Protein AF-A0A2V7Q3X8-F1 (afdb_monomer_lite)

Sequence (242 aa):
MLASIREGYDSGFTQLIAALPATARDRSSNLWLLWQLGQFRRQAVAWARLDGNRYLSVSQGPMMPAWLVVVPPGSEALSRMRGTLQLDATATILVAQMAPELITPTWAGVFLTHQLSLLASYVQGDTLGDSATARIELQANYIELVAGDFVAQGRLRAAIDTIFARWEPQSPNDAVRRITNADRSLFLTLQATVSRESPRSTAEAELRGGFAVVGMVVRYCERHSLPANQCAALVKQIPSKL

Structure (mmCIF, N/CA/C/O backbone):
data_AF-A0A2V7Q3X8-F1
#
_entry.id   AF-A0A2V7Q3X8-F1
#
loop_
_atom_site.group_PDB
_atom_site.id
_atom_site.type_symbol
_atom_site.label_atom_id
_atom_site.label_alt_id
_atom_site.label_comp_id
_atom_site.label_asym_id
_atom_site.label_entity_id
_atom_site.label_seq_id
_atom_site.pdbx_PDB_ins_code
_atom_site.Cartn_x
_atom_site.Cartn_y
_atom_site.Cartn_z
_atom_site.occupancy
_atom_site.B_iso_or_equiv
_atom_site.auth_seq_id
_atom_site.auth_comp_id
_atom_site.auth_asym_id
_atom_site.auth_atom_id
_atom_site.pdbx_PDB_model_num
ATOM 1 N N . MET A 1 1 ? -22.989 1.832 7.683 1.00 85.25 1 MET A N 1
ATOM 2 C CA . MET A 1 1 ? -21.882 2.341 6.841 1.00 85.25 1 MET A CA 1
ATOM 3 C C . MET A 1 1 ? -20.503 2.006 7.411 1.00 85.25 1 MET A C 1
ATOM 5 O O . MET A 1 1 ? -19.845 1.156 6.838 1.00 85.25 1 MET A O 1
ATOM 9 N N . LEU A 1 2 ? -20.077 2.569 8.555 1.00 91.06 2 LEU A N 1
ATOM 10 C CA . LEU A 1 2 ? -18.713 2.351 9.089 1.00 91.06 2 LEU A CA 1
ATOM 11 C C . LEU A 1 2 ? -18.354 0.882 9.368 1.00 91.06 2 LEU A C 1
ATOM 13 O O . LEU A 1 2 ? -17.197 0.507 9.241 1.00 91.06 2 LEU A O 1
ATOM 17 N N . ALA A 1 3 ? -19.315 0.051 9.786 1.00 91.31 3 ALA A N 1
ATOM 18 C CA . ALA A 1 3 ? -19.094 -1.391 9.957 1.00 91.31 3 ALA A CA 1
ATOM 19 C C . ALA A 1 3 ? -18.800 -2.089 8.617 1.00 91.31 3 ALA A C 1
ATOM 21 O O . ALA A 1 3 ? -17.808 -2.793 8.505 1.00 91.31 3 ALA A O 1
ATOM 22 N N . SER A 1 4 ? -19.581 -1.782 7.579 1.00 92.19 4 SER A N 1
ATOM 23 C CA . SER A 1 4 ? -19.387 -2.327 6.229 1.00 92.19 4 SER A CA 1
ATOM 24 C C . SER A 1 4 ? -18.038 -1.929 5.611 1.00 92.19 4 SER A C 1
ATOM 26 O O . SER A 1 4 ? -17.426 -2.744 4.929 1.00 92.19 4 SER A O 1
ATOM 28 N N . ILE A 1 5 ? -17.531 -0.719 5.881 1.00 93.00 5 ILE A N 1
ATOM 29 C CA . ILE A 1 5 ? -16.181 -0.316 5.442 1.00 93.00 5 ILE A CA 1
ATOM 30 C C . ILE A 1 5 ? -15.117 -1.190 6.119 1.00 93.00 5 ILE A C 1
ATOM 32 O O . ILE A 1 5 ? -14.238 -1.719 5.444 1.00 93.00 5 ILE A O 1
ATOM 36 N N . ARG A 1 6 ? -15.228 -1.396 7.439 1.00 94.25 6 ARG A N 1
ATOM 37 C CA . ARG A 1 6 ? -14.317 -2.270 8.201 1.00 94.25 6 ARG A CA 1
ATOM 38 C C . ARG A 1 6 ? -14.326 -3.700 7.668 1.00 94.25 6 ARG A C 1
ATOM 40 O O . ARG A 1 6 ? -13.268 -4.263 7.410 1.00 94.25 6 ARG A O 1
ATOM 47 N N . GLU A 1 7 ? -15.516 -4.248 7.444 1.00 93.19 7 GLU A N 1
ATOM 48 C CA . GLU A 1 7 ? -15.705 -5.575 6.848 1.00 93.19 7 GLU A CA 1
ATOM 49 C C . GLU A 1 7 ? -15.101 -5.668 5.442 1.00 93.19 7 GLU A C 1
ATOM 51 O O . GLU A 1 7 ? -14.511 -6.690 5.101 1.00 93.19 7 GLU A O 1
ATOM 56 N N . GLY A 1 8 ? -15.194 -4.605 4.635 1.00 93.62 8 GLY A N 1
ATOM 57 C CA . GLY A 1 8 ? -14.582 -4.540 3.307 1.00 93.62 8 GLY A CA 1
ATOM 58 C C . GLY A 1 8 ? -13.058 -4.666 3.348 1.00 93.62 8 GLY A C 1
ATOM 59 O O . GLY A 1 8 ? -12.496 -5.496 2.633 1.00 93.62 8 GLY A O 1
ATOM 60 N N . TYR A 1 9 ? -12.400 -3.898 4.223 1.00 94.44 9 TYR A N 1
ATOM 61 C CA . TYR A 1 9 ? -10.951 -3.986 4.437 1.00 94.44 9 TYR A CA 1
ATOM 62 C C . TYR A 1 9 ? -10.523 -5.355 4.973 1.00 94.44 9 TYR A C 1
ATOM 64 O O . TYR A 1 9 ? -9.592 -5.959 4.438 1.00 94.44 9 TYR A O 1
ATOM 72 N N . ASP A 1 10 ? -11.223 -5.878 5.983 1.00 94.44 10 ASP A N 1
ATOM 73 C CA . ASP A 1 10 ? -10.906 -7.190 6.550 1.00 94.44 10 ASP A CA 1
ATOM 74 C C . ASP A 1 10 ? -11.100 -8.317 5.539 1.00 94.44 10 ASP A C 1
ATOM 76 O O . ASP A 1 10 ? -10.241 -9.193 5.432 1.00 94.44 10 ASP A O 1
ATOM 80 N N . SER A 1 11 ? -12.197 -8.301 4.781 1.00 95.44 11 SER A N 1
ATOM 81 C CA . SER A 1 11 ? -12.476 -9.310 3.759 1.00 95.44 11 SER A CA 1
ATOM 82 C C . SER A 1 11 ? -11.429 -9.269 2.647 1.00 95.44 11 SER A C 1
ATOM 84 O O . SER A 1 11 ? -10.848 -10.305 2.324 1.00 95.44 11 SER A O 1
ATOM 86 N N . GLY A 1 12 ? -11.113 -8.078 2.125 1.00 96.50 12 GLY A N 1
ATOM 87 C CA . GLY A 1 12 ? -10.086 -7.901 1.098 1.00 96.50 12 GLY A CA 1
ATOM 88 C C . GLY A 1 12 ? -8.713 -8.402 1.545 1.00 96.50 12 GLY A C 1
ATOM 89 O O . GLY A 1 12 ? -8.070 -9.190 0.849 1.00 96.50 12 GLY A O 1
ATOM 90 N N . PHE A 1 13 ? -8.277 -8.009 2.744 1.00 97.56 13 PHE A N 1
ATOM 91 C CA . PHE A 1 13 ? -6.994 -8.452 3.290 1.00 97.56 13 PHE A CA 1
ATOM 92 C C . PHE A 1 13 ? -6.986 -9.954 3.606 1.00 97.56 13 PHE A C 1
ATOM 94 O O . PHE A 1 13 ? -6.015 -10.644 3.306 1.00 97.56 13 PHE A O 1
ATOM 101 N N . THR A 1 14 ? -8.076 -10.494 4.156 1.00 97.06 14 THR A N 1
ATOM 102 C CA . THR A 1 14 ? -8.197 -11.930 4.456 1.00 97.06 14 THR A CA 1
ATOM 103 C C . THR A 1 14 ? -8.097 -12.770 3.190 1.00 97.06 14 THR A C 1
ATOM 105 O O . THR A 1 14 ? -7.387 -13.773 3.193 1.00 97.06 14 THR A O 1
ATOM 108 N N . GLN A 1 15 ? -8.750 -12.352 2.103 1.00 97.12 15 GLN A N 1
ATOM 109 C CA . GLN A 1 15 ? -8.652 -13.025 0.806 1.00 97.12 15 GLN A CA 1
ATOM 110 C C . GLN A 1 15 ? -7.216 -13.012 0.273 1.00 97.12 15 GLN A C 1
ATOM 112 O O . GLN A 1 15 ? -6.711 -14.057 -0.136 1.00 97.12 15 GLN A O 1
ATOM 117 N N . LEU A 1 16 ? -6.534 -11.862 0.346 1.00 97.44 16 LEU A N 1
ATOM 118 C CA . LEU A 1 16 ? -5.136 -11.731 -0.068 1.00 97.44 16 LEU A CA 1
ATOM 119 C C . LEU A 1 16 ? -4.223 -12.682 0.718 1.00 97.44 16 LEU A C 1
ATOM 121 O O . LEU A 1 16 ? -3.445 -13.421 0.119 1.00 97.44 16 LEU A O 1
ATOM 125 N N . ILE A 1 17 ? -4.344 -12.710 2.048 1.00 97.94 17 ILE A N 1
ATOM 126 C CA . ILE A 1 17 ? -3.526 -13.575 2.910 1.00 97.94 17 ILE A CA 1
ATOM 127 C C . ILE A 1 17 ? -3.859 -15.058 2.715 1.00 97.94 17 ILE A C 1
ATOM 129 O O . ILE A 1 17 ? -2.954 -15.891 2.735 1.00 97.94 17 ILE A O 1
ATOM 133 N N . ALA A 1 18 ? -5.134 -15.405 2.526 1.00 96.88 18 ALA A N 1
ATOM 134 C CA . ALA A 1 18 ? -5.564 -16.785 2.309 1.00 96.88 18 ALA A CA 1
ATOM 135 C C . ALA A 1 18 ? -5.076 -17.355 0.968 1.00 96.88 18 ALA A C 1
ATOM 137 O O . ALA A 1 18 ? -4.858 -18.559 0.867 1.00 96.88 18 ALA A O 1
ATOM 138 N N . ALA A 1 19 ? -4.875 -16.501 -0.039 1.00 97.50 19 ALA A N 1
ATOM 139 C CA . ALA A 1 19 ? -4.362 -16.896 -1.348 1.00 97.50 19 ALA A CA 1
ATOM 140 C C . ALA A 1 19 ? -2.844 -17.156 -1.367 1.00 97.50 19 ALA A C 1
ATOM 142 O O . ALA A 1 19 ? -2.334 -17.690 -2.354 1.00 97.50 19 ALA A O 1
ATOM 143 N N . LEU A 1 20 ? -2.104 -16.780 -0.315 1.00 97.69 20 LEU A N 1
ATOM 144 C CA . LEU A 1 20 ? -0.652 -16.958 -0.276 1.00 97.69 20 LEU A CA 1
ATOM 145 C C . LEU A 1 20 ? -0.268 -18.448 -0.362 1.00 97.69 20 LEU A C 1
ATOM 147 O O . LEU A 1 20 ? -0.808 -19.272 0.383 1.00 97.69 20 LEU A O 1
ATOM 151 N N . PRO A 1 21 ? 0.711 -18.815 -1.210 1.00 96.56 21 PRO A N 1
ATOM 152 C CA . PRO A 1 21 ? 1.203 -20.185 -1.274 1.00 96.56 21 PRO A CA 1
ATOM 153 C C . PRO A 1 21 ? 1.925 -20.571 0.024 1.00 96.56 21 PRO A C 1
ATOM 155 O O . PRO A 1 21 ? 2.421 -19.719 0.761 1.00 96.56 21 PRO A O 1
ATOM 158 N N . ALA A 1 22 ? 2.070 -21.873 0.287 1.00 94.56 22 ALA A N 1
ATOM 159 C CA . ALA A 1 22 ? 2.784 -22.361 1.474 1.00 94.56 22 ALA A CA 1
ATOM 160 C C . ALA A 1 22 ? 4.239 -21.852 1.557 1.00 94.56 22 ALA A C 1
ATOM 162 O O . ALA A 1 22 ? 4.750 -21.619 2.653 1.00 94.56 22 ALA A O 1
ATOM 163 N N . THR A 1 23 ? 4.874 -21.614 0.404 1.00 94.25 23 THR A N 1
ATOM 164 C CA . THR A 1 23 ? 6.222 -21.037 0.284 1.00 94.25 23 THR A CA 1
ATOM 165 C C . THR A 1 23 ? 6.321 -19.610 0.819 1.00 94.25 23 THR A C 1
ATOM 167 O O . THR A 1 23 ? 7.410 -19.187 1.188 1.00 94.25 23 THR A O 1
ATOM 170 N N . ALA A 1 24 ? 5.207 -18.883 0.967 1.00 95.44 24 ALA A N 1
ATOM 171 C CA . ALA A 1 24 ? 5.198 -17.569 1.607 1.00 95.44 24 ALA A CA 1
ATOM 172 C C . ALA A 1 24 ? 5.588 -17.622 3.095 1.00 95.44 24 ALA A C 1
ATOM 174 O O . ALA A 1 24 ? 5.796 -16.586 3.705 1.00 95.44 24 ALA A O 1
ATOM 175 N N . ARG A 1 25 ? 5.688 -18.803 3.719 1.00 94.69 25 ARG A N 1
ATOM 176 C CA . ARG A 1 25 ? 6.191 -18.939 5.099 1.00 94.69 25 ARG A CA 1
ATOM 177 C C . ARG A 1 25 ? 7.717 -18.902 5.187 1.00 94.69 25 ARG A C 1
ATOM 179 O O . ARG A 1 25 ? 8.248 -18.721 6.280 1.00 94.69 25 ARG A O 1
ATOM 186 N N . ASP A 1 26 ? 8.408 -19.087 4.066 1.00 94.50 26 ASP A N 1
ATOM 187 C CA . ASP A 1 26 ? 9.864 -19.047 4.005 1.00 94.50 26 ASP A CA 1
ATOM 188 C C . ASP A 1 26 ? 10.359 -17.598 3.950 1.00 94.50 26 ASP A C 1
ATOM 190 O O . ASP A 1 26 ? 10.003 -16.858 3.036 1.00 94.50 26 ASP A O 1
ATOM 194 N N . ARG A 1 27 ? 11.234 -17.223 4.894 1.00 91.06 27 ARG A N 1
ATOM 195 C CA . ARG A 1 27 ? 11.871 -15.898 4.981 1.00 91.06 27 ARG A CA 1
ATOM 196 C C . ARG A 1 27 ? 12.658 -15.511 3.728 1.00 91.06 27 ARG A C 1
ATOM 198 O O . ARG A 1 27 ? 12.914 -14.328 3.537 1.00 91.06 27 ARG A O 1
ATOM 205 N N . SER A 1 28 ? 13.057 -16.479 2.903 1.00 88.25 28 SER A N 1
ATOM 206 C CA . SER A 1 28 ? 13.730 -16.223 1.626 1.00 88.25 28 SER A CA 1
ATOM 207 C C . SER A 1 28 ? 12.788 -15.670 0.543 1.00 88.25 28 SER A C 1
ATOM 209 O O . SER A 1 28 ? 13.244 -15.057 -0.421 1.00 88.25 28 SER A O 1
ATOM 211 N N . SER A 1 29 ? 11.472 -15.857 0.694 1.00 90.56 29 SER A N 1
ATOM 212 C CA . SER A 1 29 ? 10.462 -15.354 -0.233 1.00 90.56 29 SER A CA 1
ATOM 213 C C . SER A 1 29 ? 10.061 -13.921 0.109 1.00 90.56 29 SER A C 1
ATOM 215 O O . SER A 1 29 ? 9.726 -13.622 1.252 1.00 90.56 29 SER A O 1
ATOM 217 N N . ASN A 1 30 ? 9.932 -13.050 -0.897 1.00 89.19 30 ASN A N 1
ATOM 218 C CA . ASN A 1 30 ? 9.359 -11.710 -0.698 1.00 89.19 30 ASN A CA 1
ATOM 219 C C . ASN A 1 30 ? 7.910 -11.758 -0.163 1.00 89.19 30 ASN A C 1
ATOM 221 O O . ASN A 1 30 ? 7.453 -10.809 0.473 1.00 89.19 30 ASN A O 1
ATOM 225 N N . LEU A 1 31 ? 7.192 -12.872 -0.366 1.00 95.75 31 LEU A N 1
ATOM 226 C CA . LEU A 1 31 ? 5.836 -13.077 0.159 1.00 95.75 31 LEU A CA 1
ATOM 227 C C . LEU A 1 31 ? 5.807 -13.332 1.676 1.00 95.75 31 LEU A C 1
ATOM 229 O O . LEU A 1 31 ? 4.736 -13.246 2.282 1.00 95.75 31 LEU A O 1
ATOM 233 N N . TRP A 1 32 ? 6.962 -13.587 2.301 1.00 96.44 32 TRP A N 1
ATOM 234 C CA . TRP A 1 32 ? 7.084 -13.710 3.753 1.00 96.44 32 TRP A CA 1
ATOM 235 C C . TRP A 1 32 ? 6.582 -12.487 4.501 1.00 96.44 32 TRP A C 1
ATOM 237 O O . TRP A 1 32 ? 5.916 -12.630 5.526 1.00 96.44 32 TRP A O 1
ATOM 247 N N . LEU A 1 33 ? 6.815 -11.297 3.952 1.00 95.19 33 LEU A N 1
ATOM 248 C CA . LEU A 1 33 ? 6.347 -10.046 4.542 1.00 95.19 33 LEU A CA 1
ATOM 249 C C . LEU A 1 33 ? 4.815 -10.002 4.614 1.00 95.19 33 LEU A C 1
ATOM 251 O O . LEU A 1 33 ? 4.253 -9.652 5.649 1.00 95.19 33 LEU A O 1
ATOM 255 N N . LEU A 1 34 ? 4.127 -10.438 3.553 1.00 97.50 34 LEU A N 1
ATOM 256 C CA . LEU A 1 34 ? 2.664 -10.515 3.540 1.00 97.50 34 LEU A CA 1
ATOM 257 C C . LEU A 1 34 ? 2.162 -11.559 4.539 1.00 97.50 34 LEU A C 1
ATOM 259 O O . LEU A 1 34 ? 1.248 -11.283 5.317 1.00 97.50 34 LEU A O 1
ATOM 263 N N . TRP A 1 35 ? 2.789 -12.738 4.580 1.00 97.69 35 TRP A N 1
ATOM 264 C CA . TRP A 1 35 ? 2.431 -13.771 5.551 1.00 97.69 35 TRP A CA 1
ATOM 265 C C . TRP A 1 35 ? 2.607 -13.286 7.000 1.00 97.69 35 TRP A C 1
ATOM 267 O O . TRP A 1 35 ? 1.716 -13.495 7.830 1.00 97.69 35 TRP A O 1
ATOM 277 N N . GLN A 1 36 ? 3.717 -12.603 7.300 1.00 96.44 36 GLN A N 1
ATOM 278 C CA . GLN A 1 36 ? 4.004 -12.036 8.617 1.00 96.44 36 GLN A CA 1
ATOM 279 C C . GLN A 1 36 ? 2.978 -10.962 8.998 1.00 96.44 36 GLN A C 1
ATOM 281 O O . GLN A 1 36 ? 2.466 -10.990 10.119 1.00 96.44 36 GLN A O 1
ATOM 286 N N . LEU A 1 37 ? 2.609 -10.071 8.071 1.00 96.62 37 LEU A N 1
ATOM 287 C CA . LEU A 1 37 ? 1.537 -9.098 8.299 1.00 96.62 37 LEU A CA 1
ATOM 288 C C . LEU A 1 37 ? 0.195 -9.776 8.581 1.00 96.62 37 LEU A C 1
ATOM 290 O O . LEU A 1 37 ? -0.555 -9.317 9.440 1.00 96.62 37 LEU A O 1
ATOM 294 N N . GLY A 1 38 ? -0.091 -10.905 7.928 1.00 97.19 38 GLY A N 1
ATOM 295 C CA . GLY A 1 38 ? -1.258 -11.730 8.234 1.00 97.19 38 GLY A CA 1
ATOM 296 C C . GLY A 1 38 ? -1.268 -12.253 9.677 1.00 97.19 38 GLY A C 1
ATOM 297 O O . GLY A 1 38 ? -2.325 -12.284 10.308 1.00 97.19 38 GLY A O 1
ATOM 298 N N . GLN A 1 39 ? -0.108 -12.639 10.225 1.00 96.44 39 GLN A N 1
ATOM 299 C CA . GLN A 1 39 ? 0.011 -13.015 11.643 1.00 96.44 39 GLN A CA 1
ATOM 300 C C . GLN A 1 39 ? -0.179 -11.800 12.555 1.00 96.44 39 GLN A C 1
ATOM 302 O O . GLN A 1 39 ? -0.997 -11.850 13.473 1.00 96.44 39 GLN A O 1
ATOM 307 N N . PHE A 1 40 ? 0.516 -10.698 12.260 1.00 95.94 40 PHE A N 1
ATOM 308 C CA . PHE A 1 40 ? 0.434 -9.454 13.024 1.00 95.94 40 PHE A CA 1
ATOM 309 C C . PHE A 1 40 ? -1.006 -8.935 13.113 1.00 95.94 40 PHE A C 1
ATOM 311 O O . PHE A 1 40 ? -1.504 -8.689 14.212 1.00 95.94 40 PHE A O 1
ATOM 318 N N . ARG A 1 41 ? -1.727 -8.877 11.982 1.00 95.75 41 ARG A N 1
ATOM 319 C CA . ARG A 1 41 ? -3.138 -8.466 11.932 1.00 95.75 41 ARG A CA 1
ATOM 320 C C . ARG A 1 41 ? -4.018 -9.289 12.870 1.00 95.75 41 ARG A C 1
ATOM 322 O O . ARG A 1 41 ? -4.924 -8.724 13.472 1.00 95.75 41 ARG A O 1
ATOM 329 N N . ARG A 1 42 ? -3.788 -10.601 12.982 1.00 93.94 42 ARG A N 1
ATOM 330 C CA . ARG A 1 42 ? -4.587 -11.489 13.846 1.00 93.94 42 ARG A CA 1
ATOM 331 C C . ARG A 1 42 ? -4.216 -11.395 15.322 1.00 93.94 42 ARG A C 1
ATOM 333 O O . ARG A 1 42 ? -5.082 -11.591 16.165 1.00 93.94 42 ARG A O 1
ATOM 340 N N . GLN A 1 43 ? -2.944 -11.157 15.627 1.00 93.12 43 GLN A N 1
ATOM 341 C CA . GLN A 1 43 ? -2.404 -11.300 16.982 1.00 93.12 43 GLN A CA 1
ATOM 342 C C . GLN A 1 43 ? -2.266 -9.978 17.737 1.00 93.12 43 GLN A C 1
ATOM 344 O O . GLN A 1 43 ? -2.240 -9.992 18.962 1.00 93.12 43 GLN A O 1
ATOM 349 N N . ALA A 1 44 ? -2.144 -8.857 17.026 1.00 92.31 44 ALA A N 1
ATOM 350 C CA . ALA A 1 44 ? -1.737 -7.585 17.619 1.00 92.31 44 ALA A CA 1
ATOM 351 C C . ALA A 1 44 ? -2.554 -6.378 17.136 1.00 92.31 44 ALA A C 1
ATOM 353 O O . ALA A 1 44 ? -2.285 -5.256 17.567 1.00 92.31 44 ALA A O 1
ATOM 354 N N . VAL A 1 45 ? -3.545 -6.588 16.259 1.00 94.19 45 VAL A N 1
ATOM 355 C CA . VAL A 1 45 ? -4.349 -5.500 15.693 1.00 94.19 45 VAL A CA 1
ATOM 356 C C . VAL A 1 45 ? -5.839 -5.730 15.911 1.00 94.19 45 VAL A C 1
ATOM 358 O O . VAL A 1 45 ? -6.375 -6.779 15.553 1.00 94.19 45 VAL A O 1
ATOM 361 N N . ALA A 1 46 ? -6.523 -4.722 16.452 1.00 93.31 46 ALA A N 1
ATOM 362 C CA . ALA A 1 46 ? -7.976 -4.714 16.612 1.00 93.31 46 ALA A CA 1
ATOM 363 C C . ALA A 1 46 ? -8.620 -3.545 15.864 1.00 93.31 46 ALA A C 1
ATOM 365 O O . ALA A 1 46 ? -7.987 -2.531 15.579 1.00 93.31 46 ALA A O 1
ATOM 366 N N . TRP A 1 47 ? -9.913 -3.668 15.586 1.00 94.62 47 TRP A N 1
ATOM 367 C CA . TRP A 1 47 ? -10.715 -2.515 15.203 1.00 94.62 47 TRP A CA 1
ATOM 368 C C . TRP A 1 47 ? -11.093 -1.699 16.441 1.00 94.62 47 TRP A C 1
ATOM 370 O O . TRP A 1 47 ? -11.392 -2.245 17.506 1.00 94.62 47 TRP A O 1
ATOM 380 N N . ALA A 1 48 ? -11.179 -0.388 16.264 1.00 93.75 48 ALA A N 1
ATOM 381 C CA . ALA A 1 48 ? -11.754 0.528 17.231 1.00 93.75 48 ALA A CA 1
ATOM 382 C C . ALA A 1 48 ? -12.743 1.487 16.550 1.00 93.75 48 ALA A C 1
ATO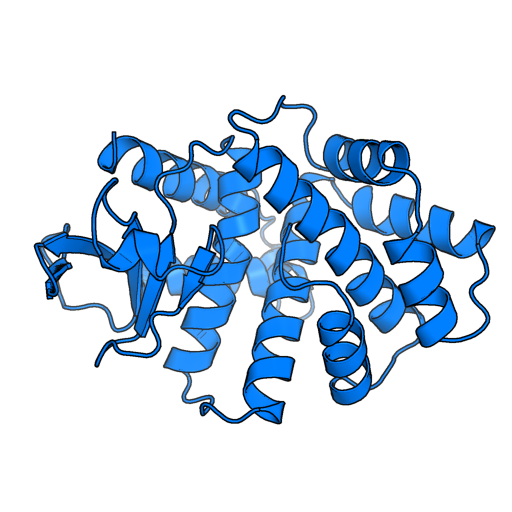M 384 O O . ALA A 1 48 ? -12.738 1.683 15.331 1.00 93.75 48 ALA A O 1
ATOM 385 N N . ARG A 1 49 ? -13.634 2.066 17.353 1.00 93.06 49 ARG A N 1
ATOM 386 C CA . ARG A 1 49 ? -14.510 3.176 16.975 1.00 93.06 49 ARG A CA 1
ATOM 387 C C . ARG A 1 49 ? -14.005 4.454 17.631 1.00 93.06 49 ARG A C 1
ATOM 389 O O . ARG A 1 49 ? -13.502 4.410 18.752 1.00 93.06 49 ARG A O 1
ATOM 396 N N . LEU A 1 50 ? -14.183 5.575 16.945 1.00 90.94 50 LEU A N 1
ATOM 397 C CA . LEU A 1 50 ? -13.971 6.903 17.509 1.00 90.94 50 LEU A CA 1
ATOM 398 C C . LEU A 1 50 ? -15.299 7.421 18.081 1.00 90.94 50 LEU A C 1
ATOM 400 O O . LEU A 1 50 ? -16.310 7.421 17.379 1.00 90.94 50 LEU A O 1
ATOM 404 N N . ASP A 1 51 ? -15.292 7.825 19.348 1.00 87.38 51 ASP A N 1
ATOM 405 C CA . ASP A 1 51 ? -16.424 8.410 20.070 1.00 87.38 51 ASP A CA 1
ATOM 406 C C . ASP A 1 51 ? -15.992 9.747 20.684 1.00 87.38 51 ASP A C 1
ATOM 408 O O . ASP A 1 51 ? -15.198 9.791 21.631 1.00 87.38 51 ASP A O 1
ATOM 412 N N . GLY A 1 52 ? -16.417 10.850 20.066 1.00 85.31 52 GLY A N 1
ATOM 413 C CA . GLY A 1 52 ? -15.794 12.156 20.283 1.00 85.31 52 GLY A CA 1
ATOM 414 C C . GLY A 1 52 ? -14.299 12.099 19.954 1.00 85.31 52 GLY A C 1
ATOM 415 O O . GLY A 1 52 ? -13.928 11.853 18.811 1.00 85.31 52 GLY A O 1
ATOM 416 N N . ASN A 1 53 ? -13.454 12.269 20.975 1.00 82.75 53 ASN A N 1
ATOM 417 C CA . ASN A 1 53 ? -11.988 12.207 20.873 1.00 82.75 53 ASN A CA 1
ATOM 418 C C . ASN A 1 53 ? -11.390 10.934 21.498 1.00 82.75 53 ASN A C 1
ATOM 420 O O . ASN A 1 53 ? -10.195 10.883 21.779 1.00 82.75 53 ASN A O 1
ATOM 424 N N . ARG A 1 54 ? -12.215 9.921 21.789 1.00 87.00 54 ARG A N 1
ATOM 425 C CA . ARG A 1 54 ? -11.777 8.684 22.446 1.00 87.00 54 ARG A CA 1
ATOM 426 C C . ARG A 1 54 ? -11.896 7.498 21.508 1.00 87.00 54 ARG A C 1
ATOM 428 O O . ARG A 1 54 ? -12.923 7.304 20.862 1.00 87.00 54 ARG A O 1
ATOM 435 N N . TYR A 1 55 ? -10.864 6.667 21.499 1.00 89.75 55 TYR A N 1
ATOM 436 C CA . TYR A 1 55 ? -10.891 5.388 20.809 1.00 89.75 55 TYR A CA 1
ATOM 437 C C . TYR A 1 55 ? -11.427 4.299 21.731 1.00 89.75 55 TYR A C 1
ATOM 439 O O . TYR A 1 55 ? -11.003 4.181 22.880 1.00 89.75 55 TYR A O 1
ATOM 447 N N . LEU A 1 56 ? -12.352 3.491 21.222 1.00 89.56 56 LEU A N 1
ATOM 448 C CA . LEU A 1 56 ? -12.983 2.402 21.960 1.00 89.56 56 LEU A CA 1
ATOM 449 C C . LEU A 1 56 ? -12.933 1.125 21.123 1.00 89.56 56 LEU A C 1
ATOM 451 O O . LEU A 1 56 ? -13.329 1.142 19.958 1.00 89.56 56 LEU A O 1
ATOM 455 N N . SER A 1 57 ? -12.483 0.015 21.712 1.00 89.75 57 SER A N 1
ATOM 456 C CA . SER A 1 57 ? -12.491 -1.291 21.039 1.00 89.75 57 SER A CA 1
ATOM 457 C C . SER A 1 57 ? -13.901 -1.649 20.564 1.00 89.75 57 SER A C 1
ATOM 459 O O . SER A 1 57 ? -14.882 -1.417 21.274 1.00 89.75 57 SER A O 1
ATOM 461 N N . VAL A 1 58 ? -14.010 -2.229 19.366 1.00 89.19 58 VAL A N 1
ATOM 462 C CA . VAL A 1 58 ? -15.296 -2.748 18.858 1.00 89.19 58 VAL A CA 1
ATOM 463 C C . VAL A 1 58 ? -15.480 -4.234 19.147 1.00 89.19 58 VAL A C 1
ATOM 465 O O . VAL A 1 58 ? -16.594 -4.737 19.047 1.00 89.19 58 VAL A O 1
ATOM 468 N N . SER A 1 59 ? -14.404 -4.935 19.506 1.00 82.31 59 SER A N 1
ATOM 469 C CA . SER A 1 59 ? -14.424 -6.340 19.906 1.00 82.31 59 SER A CA 1
ATOM 470 C C . SER A 1 59 ? -14.301 -6.475 21.420 1.00 82.31 59 SER A C 1
ATOM 472 O O . SER A 1 59 ? -13.554 -5.732 22.063 1.00 82.31 59 SER A O 1
ATOM 474 N N . GLN A 1 60 ? -14.989 -7.469 21.980 1.00 73.69 60 GLN A N 1
ATOM 475 C CA . GLN A 1 60 ? -14.704 -7.938 23.333 1.00 73.69 60 GLN A CA 1
ATOM 476 C C . GLN A 1 60 ? -13.414 -8.766 23.314 1.00 73.69 60 GLN A C 1
ATOM 478 O O . GLN A 1 60 ? -13.233 -9.600 22.428 1.00 73.69 60 GLN A O 1
ATOM 483 N N . GLY A 1 61 ? -12.508 -8.522 24.260 1.00 73.88 61 GLY A N 1
ATOM 484 C CA . GLY A 1 61 ? -11.227 -9.222 24.333 1.00 73.88 61 GLY A CA 1
ATOM 485 C C . GLY A 1 61 ? -10.112 -8.381 24.954 1.00 73.88 61 GLY A C 1
ATOM 486 O O . GLY A 1 61 ? -10.362 -7.250 25.384 1.00 73.88 61 GLY A O 1
ATOM 487 N N . PRO A 1 62 ? -8.885 -8.929 25.017 1.00 73.94 62 PRO A N 1
ATOM 488 C CA . PRO A 1 62 ? -7.727 -8.191 25.497 1.00 73.94 62 PRO A CA 1
ATOM 489 C C . PRO A 1 62 ? -7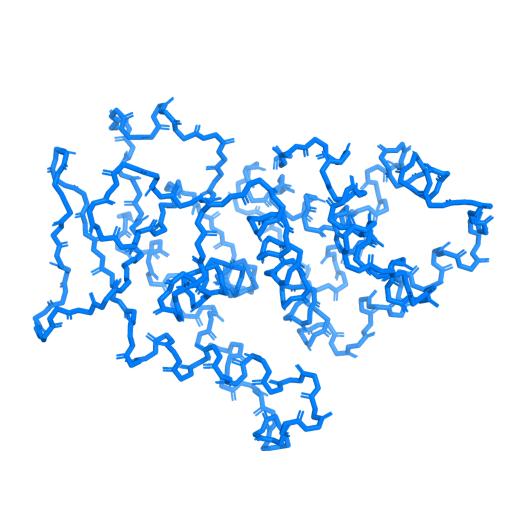.450 -6.975 24.610 1.00 73.94 62 PRO A C 1
ATOM 491 O O . PRO A 1 62 ? -7.672 -6.994 23.397 1.00 73.94 62 PRO A O 1
ATOM 494 N N . MET A 1 63 ? -6.945 -5.911 25.233 1.00 81.12 63 MET A N 1
ATOM 495 C CA . MET A 1 63 ? -6.535 -4.707 24.525 1.00 81.12 63 MET A CA 1
ATOM 496 C C . MET A 1 63 ? -5.344 -5.021 23.617 1.00 81.12 63 MET A C 1
ATOM 498 O O . MET A 1 63 ? -4.268 -5.375 24.093 1.00 81.12 63 MET A O 1
ATOM 502 N N . MET A 1 64 ? -5.550 -4.886 22.307 1.00 87.44 64 MET A N 1
ATOM 503 C CA . MET A 1 64 ? -4.479 -5.028 21.322 1.00 87.44 64 MET A CA 1
ATOM 504 C C . MET A 1 64 ? -3.589 -3.776 21.304 1.00 87.44 64 MET A C 1
ATOM 506 O O . MET A 1 64 ? -4.113 -2.678 21.510 1.00 87.44 64 MET A O 1
ATOM 510 N N . PRO A 1 65 ? -2.278 -3.912 21.031 1.00 88.00 65 PRO A N 1
ATOM 511 C CA . PRO A 1 65 ? -1.335 -2.791 21.048 1.00 88.00 65 PRO A CA 1
ATOM 512 C C . PRO A 1 65 ? -1.512 -1.795 19.889 1.00 88.00 65 PRO A C 1
ATOM 514 O O . PRO A 1 65 ? -1.063 -0.657 20.005 1.00 88.00 65 PRO A O 1
ATOM 517 N N . ALA A 1 66 ? -2.153 -2.197 18.786 1.00 92.19 66 ALA A N 1
ATOM 518 C CA . ALA A 1 66 ? -2.361 -1.352 17.611 1.00 92.19 66 ALA A CA 1
ATOM 519 C C . ALA A 1 66 ? -3.803 -1.432 17.099 1.00 92.19 66 ALA A C 1
ATOM 521 O O . ALA A 1 66 ? -4.367 -2.523 16.997 1.00 92.19 66 ALA A O 1
ATOM 522 N N . TRP A 1 67 ? -4.412 -0.295 16.761 1.00 94.06 67 TRP A N 1
ATOM 523 C CA . TRP A 1 67 ? -5.817 -0.222 16.359 1.00 94.06 67 TRP A CA 1
ATOM 524 C C . TRP A 1 67 ? -6.013 0.355 14.957 1.00 94.06 67 TRP A C 1
ATOM 526 O O . TRP A 1 67 ? -5.309 1.259 14.515 1.00 94.06 67 TRP A O 1
ATOM 536 N N . LEU A 1 68 ? -7.033 -0.156 14.278 1.00 94.62 68 LEU A N 1
ATOM 537 C CA . LEU A 1 68 ? -7.564 0.367 13.026 1.00 94.62 68 LEU A CA 1
ATOM 538 C C . LEU A 1 68 ? -8.870 1.113 13.304 1.00 94.62 68 LEU A C 1
ATOM 540 O O . LEU A 1 68 ? -9.738 0.597 14.014 1.00 94.62 68 LEU A O 1
ATOM 544 N N . VAL A 1 69 ? -9.044 2.302 12.730 1.00 94.44 69 VAL A N 1
ATOM 545 C CA . VAL A 1 69 ? -10.239 3.129 12.945 1.00 94.44 69 VAL A CA 1
ATOM 546 C C . VAL A 1 69 ? -10.726 3.705 11.626 1.00 94.44 69 VAL A C 1
ATOM 548 O O . VAL A 1 69 ? -10.000 4.432 10.958 1.00 94.44 69 VAL A O 1
ATOM 551 N N . VAL A 1 70 ? -11.989 3.443 11.284 1.00 93.94 70 VAL A N 1
ATOM 552 C CA . VAL A 1 70 ? -12.684 4.223 10.249 1.00 93.94 70 VAL A CA 1
ATOM 553 C C . VAL A 1 70 ? -13.259 5.465 10.916 1.00 93.94 70 VAL A C 1
ATOM 555 O O . VAL A 1 70 ? -14.123 5.362 11.793 1.00 93.94 70 VAL A O 1
ATOM 558 N N . VAL A 1 71 ? -12.755 6.628 10.523 1.00 91.88 71 VAL A N 1
ATOM 559 C CA . VAL A 1 71 ? -13.099 7.914 11.117 1.00 91.88 71 VAL A CA 1
ATOM 560 C C . VAL A 1 71 ? -14.520 8.311 10.689 1.00 91.88 71 VAL A C 1
ATOM 562 O O . VAL A 1 71 ? -14.824 8.300 9.494 1.00 91.88 71 VAL A O 1
ATOM 565 N N . PRO A 1 72 ? -15.428 8.639 11.627 1.00 92.31 72 PRO A N 1
ATOM 566 C CA . PRO A 1 72 ? -16.796 9.006 11.286 1.00 92.31 72 PRO A CA 1
ATOM 567 C C . PRO A 1 72 ? -16.868 10.270 10.406 1.00 92.31 72 PRO A C 1
ATOM 569 O O . PRO A 1 72 ? -16.152 11.241 10.690 1.00 92.31 72 PRO A O 1
ATOM 572 N N . PRO A 1 73 ? -17.759 10.303 9.393 1.00 90.00 73 PRO A N 1
ATOM 573 C CA . PRO A 1 73 ? -18.064 11.518 8.644 1.00 90.00 73 PRO A CA 1
ATOM 574 C C . PRO A 1 73 ? -18.428 12.675 9.576 1.00 90.00 73 PRO A C 1
ATOM 576 O O . PRO A 1 73 ? -19.142 12.479 10.559 1.00 90.00 73 PRO A O 1
ATOM 579 N N . GLY A 1 74 ? -17.943 13.877 9.263 1.00 87.62 74 GLY A N 1
ATOM 580 C CA . GLY A 1 74 ? -18.239 15.093 10.029 1.00 87.62 74 GLY A CA 1
ATOM 581 C C . GLY A 1 74 ? -17.520 15.220 11.378 1.00 87.62 74 GLY A C 1
ATOM 582 O O . GLY A 1 74 ? -17.734 16.208 12.073 1.00 87.62 74 GLY A O 1
ATOM 583 N N . SER A 1 75 ? -16.668 14.264 11.764 1.00 89.75 75 SER A N 1
ATOM 584 C CA . SER A 1 75 ? -15.845 14.395 12.974 1.00 89.75 75 SER A CA 1
ATOM 585 C C . SER A 1 75 ? -14.686 15.382 12.776 1.00 89.75 75 SER A C 1
ATOM 587 O O . SER A 1 75 ? -14.141 15.507 11.680 1.00 89.75 75 SER A O 1
ATOM 589 N N . GLU A 1 76 ? -14.250 16.040 13.855 1.00 88.75 76 GLU A N 1
ATOM 590 C CA . GLU A 1 76 ? -13.059 16.911 13.839 1.00 88.75 76 GLU A CA 1
ATOM 591 C C . GLU A 1 76 ? -11.778 16.131 13.491 1.00 88.75 76 GLU A C 1
ATOM 593 O O . GLU A 1 76 ? -10.835 16.661 12.909 1.00 88.75 76 GLU A O 1
ATOM 598 N N . ALA A 1 77 ? -11.729 14.839 13.822 1.00 87.94 77 ALA A N 1
ATOM 599 C CA . ALA A 1 77 ? -10.638 13.980 13.384 1.00 87.94 77 ALA A CA 1
ATOM 600 C C . ALA A 1 77 ? -10.554 13.944 11.853 1.00 87.94 77 ALA A C 1
ATOM 602 O O . ALA A 1 77 ? -9.471 14.156 11.319 1.00 87.94 77 ALA A O 1
ATOM 603 N N . LEU A 1 78 ? -11.688 13.775 11.158 1.00 88.00 78 LEU A N 1
ATOM 604 C CA . LEU A 1 78 ? -11.725 13.703 9.696 1.00 88.00 78 LEU A CA 1
ATOM 605 C C . LEU A 1 78 ? -11.269 15.008 9.036 1.00 88.00 78 LEU A C 1
ATOM 607 O O . LEU A 1 78 ? -10.509 14.959 8.077 1.00 88.00 78 LEU A O 1
ATOM 611 N N . SER A 1 79 ? -11.678 16.171 9.555 1.00 86.12 79 SER A N 1
ATOM 612 C CA . SER A 1 79 ? -11.280 17.468 8.980 1.00 86.12 79 SER A CA 1
ATOM 613 C C . SER A 1 79 ? -9.785 17.773 9.123 1.00 86.12 79 SER A C 1
ATOM 615 O O . SER A 1 79 ? -9.257 18.609 8.392 1.00 86.12 79 SER A O 1
ATOM 617 N N . ARG A 1 80 ? -9.097 17.100 10.052 1.00 86.31 80 ARG A N 1
ATOM 618 C CA . ARG A 1 80 ? -7.646 17.215 10.269 1.00 86.31 80 ARG A CA 1
ATOM 619 C C . ARG A 1 80 ? -6.843 16.146 9.528 1.00 86.31 80 ARG A C 1
ATOM 621 O O . ARG A 1 80 ? -5.613 16.233 9.502 1.00 86.31 80 ARG A O 1
ATOM 628 N N . MET A 1 81 ? -7.502 15.140 8.949 1.00 85.81 81 MET A N 1
ATOM 629 C CA . MET A 1 81 ? -6.822 14.125 8.147 1.00 85.81 81 MET A CA 1
ATOM 630 C C . MET A 1 81 ? -6.221 14.761 6.893 1.00 85.81 81 MET A C 1
ATOM 632 O O . MET A 1 81 ? -6.844 15.594 6.241 1.00 85.81 81 MET A O 1
ATOM 636 N N . ARG A 1 82 ? -4.994 14.356 6.555 1.00 82.00 82 ARG A N 1
ATOM 637 C CA . ARG A 1 82 ? -4.276 14.820 5.356 1.00 82.00 82 ARG A CA 1
ATOM 638 C C . ARG A 1 82 ? -4.361 13.839 4.189 1.00 82.00 82 ARG A C 1
ATOM 640 O O . ARG A 1 82 ? -3.874 14.144 3.111 1.00 82.00 82 ARG A O 1
ATOM 647 N N . GLY A 1 83 ? -4.951 12.667 4.404 1.00 76.81 83 GLY A N 1
ATOM 648 C CA . GLY A 1 83 ? -5.191 11.673 3.364 1.00 76.81 83 GLY A CA 1
ATOM 649 C C . GLY A 1 83 ? -6.136 10.577 3.842 1.00 76.81 83 GLY A C 1
ATOM 650 O O . GLY A 1 83 ? -6.498 10.521 5.017 1.00 76.81 83 GLY A O 1
ATOM 651 N N . THR A 1 84 ? -6.511 9.677 2.933 1.00 74.25 84 THR A N 1
ATOM 652 C CA . THR A 1 84 ? -7.498 8.615 3.200 1.00 74.25 84 THR A CA 1
ATOM 653 C C . THR A 1 84 ? -7.033 7.594 4.236 1.00 74.25 84 THR A C 1
ATOM 655 O O . THR A 1 84 ? -7.865 6.984 4.896 1.00 74.25 84 THR A O 1
ATOM 658 N N . LEU A 1 85 ? -5.722 7.402 4.399 1.00 77.44 85 LEU A N 1
ATOM 659 C CA . LEU A 1 85 ? -5.124 6.459 5.346 1.00 77.44 85 LEU A CA 1
ATOM 660 C C . LEU A 1 85 ? -3.882 7.100 5.987 1.00 77.44 85 LEU A C 1
ATOM 662 O O . LEU A 1 85 ? -2.964 7.485 5.250 1.00 77.44 85 LEU A O 1
ATOM 666 N N . GLN A 1 86 ? -3.853 7.203 7.319 1.00 76.62 86 GLN A N 1
ATOM 667 C CA . GLN A 1 86 ? -2.761 7.813 8.093 1.00 76.62 86 GLN A CA 1
ATOM 668 C C . GLN A 1 86 ? -2.654 7.230 9.511 1.00 76.62 86 GLN A C 1
ATOM 670 O O . GLN A 1 86 ? -3.608 6.646 10.015 1.00 76.62 86 GLN A O 1
ATOM 675 N N . LEU A 1 87 ? -1.534 7.457 10.198 1.00 79.75 87 LEU A N 1
ATOM 676 C CA . LEU A 1 87 ? -1.439 7.234 11.645 1.00 79.75 87 LEU A CA 1
ATOM 677 C C . LEU A 1 87 ? -1.915 8.462 12.435 1.00 79.75 87 LEU A C 1
ATOM 679 O O . LEU A 1 87 ? -1.696 9.597 12.010 1.00 79.75 87 LEU A O 1
ATOM 683 N N . ASP A 1 88 ? -2.529 8.245 13.599 1.00 77.50 88 ASP A N 1
ATOM 684 C CA . ASP A 1 88 ? -2.822 9.321 14.551 1.00 77.50 88 ASP A CA 1
ATOM 685 C C . ASP A 1 88 ? -1.582 9.635 15.397 1.00 77.50 88 ASP A C 1
ATOM 687 O O . ASP A 1 88 ? -1.228 8.891 16.310 1.00 77.50 88 ASP A O 1
ATOM 691 N N . ALA A 1 89 ? -0.941 10.768 15.115 1.00 71.62 89 ALA A N 1
ATOM 692 C CA . ALA A 1 89 ? 0.233 11.232 15.854 1.00 71.62 89 ALA A CA 1
ATOM 693 C C . ALA A 1 89 ? -0.071 11.688 17.297 1.00 71.62 89 ALA A C 1
ATOM 695 O O . ALA A 1 89 ? 0.858 11.903 18.073 1.00 71.62 89 ALA A O 1
ATOM 696 N N . THR A 1 90 ? -1.345 11.880 17.655 1.00 71.25 90 THR A N 1
ATOM 697 C CA . THR A 1 90 ? -1.775 12.388 18.970 1.00 71.25 90 THR A CA 1
ATOM 698 C C . THR A 1 90 ? -2.267 11.291 19.912 1.00 71.25 90 THR A C 1
ATOM 700 O O . THR A 1 90 ? -2.471 11.542 21.102 1.00 71.25 90 THR A O 1
ATOM 703 N N . ALA A 1 91 ? -2.462 10.074 19.403 1.00 68.12 91 ALA A N 1
ATOM 704 C CA . ALA A 1 91 ? -2.942 8.963 20.201 1.00 68.12 91 ALA A CA 1
ATOM 705 C C . ALA A 1 91 ? -1.841 8.449 21.144 1.00 68.12 91 ALA A C 1
ATOM 707 O O . ALA A 1 91 ? -0.685 8.286 20.765 1.00 68.12 91 ALA A O 1
ATOM 708 N N . THR A 1 92 ? -2.217 8.130 22.385 1.00 70.38 92 THR A N 1
ATOM 709 C CA . THR A 1 92 ? -1.329 7.464 23.361 1.00 70.38 92 THR A CA 1
ATOM 710 C C . THR A 1 92 ? -1.112 5.978 23.055 1.00 70.38 92 THR A C 1
ATOM 712 O O . THR A 1 92 ? -0.324 5.309 23.718 1.00 70.38 92 THR A O 1
ATOM 715 N N . ILE A 1 93 ? -1.830 5.468 22.056 1.00 78.62 93 ILE A N 1
ATOM 716 C CA . ILE A 1 93 ? -1.772 4.114 21.512 1.00 78.62 93 ILE A CA 1
ATOM 717 C C . ILE A 1 93 ? -1.574 4.210 19.998 1.00 78.62 93 ILE A C 1
ATOM 719 O O . ILE A 1 93 ? -1.919 5.222 19.392 1.00 78.62 93 ILE A O 1
ATOM 723 N N . LEU A 1 94 ? -1.054 3.162 19.365 1.00 87.06 94 LEU A N 1
ATOM 724 C CA . LEU A 1 94 ? -0.828 3.178 17.920 1.00 87.06 94 LEU A CA 1
ATOM 725 C C . LEU A 1 94 ? -2.154 3.011 17.176 1.00 87.06 94 LEU A C 1
ATOM 727 O O . LEU A 1 94 ? -2.782 1.955 17.250 1.00 87.06 94 LEU A O 1
ATOM 731 N N . VAL A 1 95 ? -2.580 4.047 16.453 1.00 89.12 95 VAL A N 1
ATOM 732 C CA . VAL A 1 95 ? -3.847 4.052 15.708 1.00 89.12 95 VAL A CA 1
ATOM 733 C C . VAL A 1 95 ? -3.601 4.411 14.252 1.00 89.12 95 VAL A C 1
ATOM 735 O O . VAL A 1 95 ? -3.032 5.461 13.966 1.00 89.12 95 VAL A O 1
ATOM 738 N N . ALA A 1 96 ? -4.096 3.580 13.334 1.00 90.81 96 ALA A N 1
ATOM 739 C CA . ALA A 1 96 ? -4.260 3.954 11.935 1.00 90.81 96 ALA A CA 1
ATOM 740 C C . ALA A 1 96 ? -5.700 4.428 11.690 1.00 90.81 96 ALA A C 1
ATOM 742 O O . ALA A 1 96 ? -6.667 3.683 11.883 1.00 90.81 96 ALA A O 1
ATOM 743 N N . GLN A 1 97 ? -5.830 5.681 11.270 1.00 90.44 97 GLN A N 1
ATOM 744 C CA . GLN A 1 97 ? -7.068 6.335 10.872 1.00 90.44 97 GLN A CA 1
ATOM 745 C C . GLN A 1 97 ? -7.312 6.160 9.374 1.00 90.44 97 GLN A C 1
ATOM 747 O O . GLN A 1 97 ? -6.420 6.359 8.548 1.00 90.44 97 GLN A O 1
ATOM 752 N N . MET A 1 98 ? -8.554 5.840 9.030 1.00 91.44 98 MET A N 1
ATOM 753 C CA . MET A 1 98 ? -9.020 5.680 7.660 1.00 91.44 98 MET A CA 1
ATOM 754 C C . MET A 1 98 ? -10.226 6.576 7.437 1.00 91.44 98 MET A C 1
ATOM 756 O O . MET A 1 98 ? -11.184 6.519 8.212 1.00 91.44 98 MET A O 1
ATOM 760 N N . ALA A 1 99 ? -10.204 7.387 6.384 1.00 87.50 99 ALA A N 1
ATOM 761 C CA . ALA A 1 99 ? -11.384 8.129 5.978 1.00 87.50 99 ALA A CA 1
ATOM 762 C C . ALA A 1 99 ? -12.493 7.129 5.590 1.00 87.50 99 ALA A C 1
ATOM 764 O O . ALA A 1 99 ? -12.196 5.996 5.190 1.00 87.50 99 ALA A O 1
ATOM 765 N N . PRO A 1 100 ? -13.775 7.498 5.737 1.00 87.50 100 PRO A N 1
ATOM 766 C CA . PRO A 1 100 ? -14.902 6.595 5.531 1.00 87.50 100 PRO A CA 1
ATOM 767 C C . PRO A 1 100 ? -15.215 6.380 4.038 1.00 87.50 100 PRO A C 1
ATOM 769 O O . PRO A 1 100 ? -16.363 6.496 3.614 1.00 87.50 100 PRO A O 1
ATOM 772 N N . GLU A 1 101 ? -14.196 6.034 3.254 1.00 90.31 101 GLU A N 1
ATOM 773 C CA . GLU A 1 101 ? -14.272 5.806 1.815 1.00 90.31 101 GLU A CA 1
ATOM 774 C C . GLU A 1 101 ? -14.615 4.350 1.490 1.00 90.31 101 GLU A C 1
ATOM 776 O O . GLU A 1 101 ? -14.107 3.405 2.104 1.00 90.31 101 GLU A O 1
ATOM 781 N N . LEU A 1 102 ? -15.474 4.162 0.487 1.00 89.94 102 LEU A N 1
ATOM 782 C CA . LEU A 1 102 ? -15.732 2.841 -0.075 1.00 89.94 102 LEU A CA 1
ATOM 783 C C . LEU A 1 102 ? -14.600 2.483 -1.033 1.00 89.94 102 LEU A C 1
ATOM 785 O O . LEU A 1 102 ? -14.418 3.149 -2.044 1.00 89.94 102 LEU A O 1
ATOM 789 N N . ILE A 1 103 ? -13.897 1.393 -0.733 1.00 93.94 103 ILE A N 1
ATOM 790 C CA . ILE A 1 103 ? -12.847 0.824 -1.581 1.00 93.94 103 ILE A CA 1
ATOM 791 C C . ILE A 1 103 ? -13.311 -0.547 -2.086 1.00 93.94 103 ILE A C 1
ATOM 793 O O . ILE A 1 103 ? -14.032 -1.275 -1.392 1.00 93.94 103 ILE A O 1
ATOM 797 N N . THR A 1 104 ? -12.942 -0.908 -3.310 1.00 95.69 104 THR A N 1
ATOM 798 C CA . THR A 1 104 ? -13.157 -2.267 -3.829 1.00 95.69 104 THR A CA 1
ATOM 799 C C . THR A 1 104 ? -12.384 -3.315 -3.016 1.00 95.69 104 THR A C 1
ATOM 801 O O . THR A 1 104 ? -11.303 -3.013 -2.510 1.00 95.69 104 THR A O 1
ATOM 804 N N . PRO A 1 105 ? -12.892 -4.554 -2.873 1.00 94.50 105 PRO A N 1
ATOM 805 C CA . PRO A 1 105 ? -12.278 -5.558 -2.001 1.00 94.50 105 PRO A CA 1
ATOM 806 C C . PRO A 1 105 ? -10.792 -5.821 -2.277 1.00 94.50 105 PRO A C 1
ATOM 808 O O . PRO A 1 105 ? -9.999 -5.841 -1.337 1.00 94.50 105 PRO A O 1
ATOM 811 N N . THR A 1 106 ? -10.389 -5.972 -3.544 1.00 96.69 106 THR A N 1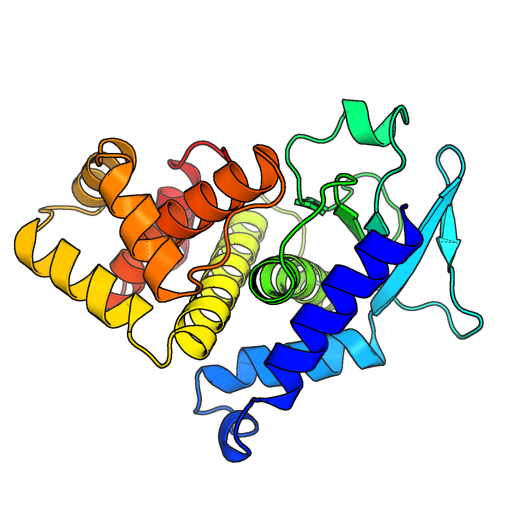
ATOM 812 C CA . THR A 1 106 ? -8.982 -6.234 -3.883 1.00 96.69 106 THR A CA 1
ATOM 813 C C . THR A 1 106 ? -8.079 -5.088 -3.439 1.00 96.69 106 THR A C 1
ATOM 815 O O . THR A 1 106 ? -7.066 -5.316 -2.777 1.00 96.69 106 THR A O 1
ATOM 818 N N . TRP A 1 107 ? -8.465 -3.850 -3.742 1.00 97.12 107 TRP A N 1
ATOM 819 C CA . TRP A 1 107 ? -7.678 -2.674 -3.380 1.00 97.12 107 TRP A CA 1
ATOM 820 C C . TRP A 1 107 ? -7.709 -2.376 -1.884 1.00 97.12 107 TRP A C 1
ATOM 822 O O . TRP A 1 107 ? -6.692 -1.967 -1.336 1.00 97.12 107 TRP A O 1
ATOM 832 N N . ALA A 1 108 ? -8.815 -2.660 -1.196 1.00 96.06 108 ALA A N 1
ATOM 833 C CA . ALA A 1 108 ? -8.888 -2.555 0.256 1.00 96.06 108 ALA A CA 1
ATOM 834 C C . ALA A 1 108 ? -7.864 -3.490 0.919 1.00 96.06 108 ALA A C 1
ATOM 836 O O . ALA A 1 108 ? -7.155 -3.080 1.835 1.00 96.06 108 ALA A O 1
ATOM 837 N N . GLY A 1 109 ? -7.722 -4.720 0.407 1.00 96.88 109 GLY A N 1
ATOM 838 C CA . GLY A 1 109 ? -6.691 -5.654 0.858 1.00 96.88 109 GLY A CA 1
ATOM 839 C C . GLY A 1 109 ? -5.270 -5.145 0.616 1.00 96.88 109 GLY A C 1
ATOM 840 O O . GLY A 1 109 ? -4.456 -5.181 1.538 1.00 96.88 109 GLY A O 1
ATOM 841 N N . VAL A 1 110 ? -4.986 -4.628 -0.586 1.00 97.75 110 VAL A N 1
ATOM 842 C CA . VAL A 1 110 ? -3.676 -4.041 -0.932 1.00 97.75 110 VAL A CA 1
ATOM 843 C C . VAL A 1 110 ? -3.352 -2.848 -0.026 1.00 97.75 110 VAL A C 1
ATOM 845 O O . VAL A 1 110 ? -2.328 -2.870 0.652 1.00 97.75 110 VAL A O 1
ATOM 848 N N . PHE A 1 111 ? -4.238 -1.857 0.080 1.00 96.31 111 PHE A N 1
ATOM 849 C CA . PHE A 1 111 ? -3.994 -0.653 0.882 1.00 96.31 111 PHE A CA 1
ATOM 850 C C . PHE A 1 111 ? -3.900 -0.933 2.386 1.00 96.31 111 PHE A C 1
ATOM 852 O O . PHE A 1 111 ? -3.160 -0.255 3.105 1.00 96.31 111 PHE A O 1
ATOM 859 N N . LEU A 1 112 ? -4.603 -1.957 2.889 1.00 96.19 112 LEU A N 1
ATOM 860 C CA . LEU A 1 112 ? -4.467 -2.348 4.292 1.00 96.19 112 LEU A CA 1
ATOM 861 C C . LEU A 1 112 ? -3.064 -2.880 4.606 1.00 96.19 112 LEU A C 1
ATOM 863 O O . LEU A 1 112 ? -2.600 -2.709 5.733 1.00 96.19 112 LEU A O 1
ATOM 867 N N . THR A 1 113 ? -2.362 -3.478 3.633 1.00 96.88 113 THR A N 1
ATOM 868 C CA . THR A 1 113 ? -0.985 -3.952 3.857 1.00 96.88 113 THR A CA 1
ATOM 869 C C . THR A 1 113 ? -0.040 -2.812 4.237 1.00 96.88 113 THR A C 1
ATOM 871 O O . THR A 1 113 ? 0.761 -2.983 5.157 1.00 96.88 113 THR A O 1
ATOM 874 N N . HIS A 1 114 ? -0.198 -1.630 3.626 1.00 95.19 114 HIS A N 1
ATOM 875 C CA . HIS A 1 114 ? 0.564 -0.429 3.976 1.00 95.19 114 HIS A CA 1
ATOM 876 C C . HIS A 1 114 ? 0.327 -0.036 5.432 1.00 95.19 114 HIS A C 1
ATOM 878 O O . HIS A 1 114 ? 1.269 0.084 6.210 1.00 95.19 114 HIS A O 1
ATOM 884 N N . GLN A 1 115 ? -0.938 0.120 5.835 1.00 93.25 115 GLN A N 1
ATOM 885 C CA . GLN A 1 115 ? -1.271 0.578 7.190 1.00 93.25 115 GLN A CA 1
ATOM 886 C C . GLN A 1 115 ? -0.828 -0.417 8.263 1.00 93.25 115 GLN A C 1
ATOM 888 O O . GLN A 1 115 ? -0.296 -0.023 9.300 1.00 93.25 115 GLN A O 1
ATOM 893 N N . LEU A 1 116 ? -0.990 -1.714 8.003 1.00 95.62 116 LEU A N 1
ATOM 894 C CA . LEU A 1 116 ? -0.507 -2.753 8.907 1.00 95.62 116 LEU A CA 1
ATOM 895 C C . LEU A 1 116 ? 1.018 -2.776 8.992 1.00 95.62 116 LEU A C 1
ATOM 897 O O . LEU A 1 116 ? 1.541 -3.014 10.076 1.00 95.62 116 LEU A O 1
ATOM 901 N N . SER A 1 117 ? 1.724 -2.499 7.893 1.00 94.31 117 SER A N 1
ATOM 902 C CA . SER A 1 117 ? 3.182 -2.368 7.908 1.00 94.31 117 SER A CA 1
ATOM 903 C C . SER A 1 117 ? 3.637 -1.210 8.787 1.00 94.31 117 SER A C 1
ATOM 905 O O . SER A 1 117 ? 4.559 -1.389 9.579 1.00 94.31 117 SER A O 1
ATOM 907 N N . LEU A 1 118 ? 2.987 -0.047 8.685 1.00 91.56 118 LEU A N 1
ATOM 908 C CA . LEU A 1 118 ? 3.302 1.092 9.546 1.00 91.56 118 LEU A CA 1
ATOM 909 C C . LEU A 1 118 ? 3.099 0.724 11.020 1.00 91.56 118 LEU A C 1
ATOM 911 O O . LEU A 1 118 ? 4.014 0.872 11.828 1.00 91.56 118 LEU A O 1
ATOM 915 N N . LEU A 1 119 ? 1.931 0.173 11.366 1.00 92.12 119 LEU A N 1
ATOM 916 C CA . LEU A 1 119 ? 1.636 -0.258 12.734 1.00 92.12 119 LEU A CA 1
ATOM 917 C C . LEU A 1 119 ? 2.643 -1.299 13.245 1.00 92.12 119 LEU A C 1
ATOM 919 O O . LEU A 1 119 ? 3.075 -1.204 14.391 1.00 92.12 119 LEU A O 1
ATOM 923 N N . ALA A 1 120 ? 3.041 -2.266 12.415 1.00 91.88 120 ALA A N 1
ATOM 924 C CA . ALA A 1 120 ? 4.007 -3.294 12.793 1.00 91.88 120 ALA A CA 1
ATOM 925 C C . ALA A 1 120 ? 5.380 -2.702 13.147 1.00 91.88 120 ALA A C 1
ATOM 927 O O . ALA A 1 120 ? 5.947 -3.088 14.169 1.00 91.88 120 ALA A O 1
ATOM 928 N N . SER A 1 121 ? 5.881 -1.748 12.354 1.00 88.31 121 SER A N 1
ATOM 929 C CA . SER A 1 121 ? 7.135 -1.038 12.642 1.00 88.31 121 SER A CA 1
ATOM 930 C C . SER A 1 121 ? 7.080 -0.305 13.983 1.00 88.31 121 SER A C 1
ATOM 932 O O . SER A 1 121 ? 7.947 -0.495 14.835 1.00 88.31 121 SER A O 1
ATOM 934 N N . TYR A 1 122 ? 6.020 0.468 14.230 1.00 84.38 122 TYR A N 1
ATOM 935 C CA . TYR A 1 122 ? 5.907 1.225 15.478 1.00 84.38 122 TYR A CA 1
ATOM 936 C C . TYR A 1 122 ? 5.695 0.334 16.709 1.00 84.38 122 TYR A C 1
ATOM 938 O O . TYR A 1 122 ? 6.232 0.631 17.775 1.00 84.38 122 TYR A O 1
ATOM 946 N N . VAL A 1 123 ? 4.981 -0.793 16.583 1.00 84.94 123 VAL A N 1
ATOM 947 C CA . VAL A 1 123 ? 4.853 -1.776 17.679 1.00 84.94 123 VAL A CA 1
ATOM 948 C C . VAL A 1 123 ? 6.212 -2.387 18.044 1.00 84.94 123 VAL A C 1
ATOM 950 O O . VAL A 1 123 ? 6.445 -2.703 19.208 1.00 84.94 123 VAL A O 1
ATOM 953 N N . GLN A 1 124 ? 7.123 -2.538 17.079 1.00 81.62 124 GLN A N 1
ATOM 954 C CA . GLN A 1 124 ? 8.468 -3.082 17.304 1.00 81.62 124 GLN A CA 1
ATOM 955 C C . GLN A 1 124 ? 9.452 -2.067 17.910 1.00 81.62 124 GLN A C 1
ATOM 957 O O . GLN A 1 124 ? 10.598 -2.422 18.180 1.00 81.62 124 GLN A O 1
ATOM 962 N N . GLY A 1 125 ? 9.005 -0.837 18.184 1.00 72.12 125 GLY A N 1
ATOM 963 C CA . GLY A 1 125 ? 9.807 0.188 18.847 1.00 72.12 125 GLY A CA 1
ATOM 964 C C . GLY A 1 125 ? 10.595 1.089 17.899 1.00 72.12 125 GLY A C 1
ATOM 965 O O . GLY A 1 125 ? 11.460 1.829 18.369 1.00 72.12 125 GLY A O 1
ATOM 966 N N . ASP A 1 126 ? 10.299 1.070 16.594 1.00 73.00 126 ASP A N 1
ATOM 967 C CA . ASP A 1 126 ? 10.837 2.076 15.679 1.00 73.00 126 ASP A CA 1
ATOM 968 C C . ASP A 1 126 ? 10.356 3.472 16.120 1.00 73.00 126 ASP A C 1
ATOM 970 O O . ASP A 1 126 ? 9.158 3.726 16.267 1.00 73.00 126 ASP A O 1
ATOM 974 N N . THR A 1 127 ? 11.292 4.387 16.381 1.00 63.22 127 THR A N 1
ATOM 975 C CA . THR A 1 127 ? 10.983 5.710 16.939 1.00 63.22 127 THR A CA 1
ATOM 976 C C . THR A 1 127 ? 10.612 6.729 15.864 1.00 63.22 127 THR A C 1
ATOM 978 O O . THR A 1 127 ? 11.086 6.696 14.726 1.00 63.22 127 THR A O 1
ATOM 981 N N . LEU A 1 128 ? 9.759 7.683 16.245 1.00 55.91 128 LEU A N 1
ATOM 982 C CA . LEU A 1 128 ? 9.397 8.832 15.419 1.00 55.91 128 LEU A CA 1
ATOM 983 C C . LEU A 1 128 ? 10.594 9.792 15.315 1.00 55.91 128 LEU A C 1
ATOM 985 O O . LEU A 1 128 ? 10.937 10.490 16.265 1.00 55.91 128 LEU A O 1
ATOM 989 N N . GLY A 1 129 ? 11.221 9.825 14.143 1.00 59.00 129 GLY A N 1
ATOM 990 C CA . GLY A 1 129 ? 12.224 10.810 13.741 1.00 59.00 129 GLY A CA 1
ATOM 991 C C . GLY A 1 129 ? 12.254 10.904 12.216 1.00 59.00 129 GLY A C 1
ATOM 992 O O . GLY A 1 129 ? 12.007 9.909 11.541 1.00 59.00 129 GLY A O 1
ATOM 993 N N . ASP A 1 130 ? 12.539 12.076 11.644 1.00 61.62 130 ASP A N 1
ATOM 994 C CA . ASP A 1 130 ? 12.293 12.359 10.214 1.00 61.62 130 ASP A CA 1
ATOM 995 C C . ASP A 1 130 ? 12.944 11.381 9.222 1.00 61.62 130 ASP A C 1
ATOM 997 O O . ASP A 1 130 ? 12.414 11.156 8.124 1.00 61.62 130 ASP A O 1
ATOM 1001 N N . SER A 1 131 ? 14.094 10.804 9.585 1.00 66.44 131 SER A N 1
ATOM 1002 C CA . SER A 1 131 ? 14.801 9.793 8.791 1.00 66.44 131 SER A CA 1
ATOM 1003 C C . SER A 1 131 ? 14.262 8.376 9.019 1.00 66.44 131 SER A C 1
ATOM 1005 O O . SER A 1 131 ? 14.143 7.612 8.060 1.00 66.44 131 SER A O 1
ATOM 1007 N N . ALA A 1 132 ? 13.891 8.034 10.256 1.00 73.44 132 ALA A N 1
ATOM 1008 C CA . ALA A 1 132 ? 13.290 6.751 10.614 1.00 73.44 132 ALA A CA 1
ATOM 1009 C C . ALA A 1 132 ? 11.885 6.617 10.011 1.00 73.44 132 ALA A C 1
ATOM 1011 O O . ALA A 1 132 ? 11.620 5.656 9.295 1.00 73.44 132 ALA A O 1
ATOM 1012 N N . THR A 1 133 ? 11.038 7.638 10.164 1.00 77.38 133 THR A N 1
ATOM 1013 C CA . THR A 1 133 ? 9.693 7.700 9.571 1.00 77.38 133 THR A CA 1
ATOM 1014 C C . THR A 1 133 ? 9.738 7.521 8.054 1.00 77.38 133 THR A C 1
ATOM 1016 O O . THR A 1 133 ? 8.953 6.768 7.489 1.00 77.38 133 THR A O 1
ATOM 1019 N N . ALA A 1 134 ? 10.706 8.146 7.376 1.00 80.44 134 ALA A N 1
ATOM 1020 C CA . ALA A 1 134 ? 10.841 8.022 5.926 1.00 80.44 134 ALA A CA 1
ATOM 1021 C C . ALA A 1 134 ? 11.207 6.597 5.478 1.00 80.44 134 ALA A C 1
ATOM 1023 O O . ALA A 1 134 ? 10.752 6.136 4.433 1.00 80.44 134 ALA A O 1
ATOM 1024 N N . ARG A 1 135 ? 12.025 5.894 6.269 1.00 82.94 135 ARG A N 1
ATOM 1025 C CA . ARG A 1 135 ? 12.357 4.487 6.022 1.00 82.94 135 ARG A CA 1
ATOM 1026 C C . ARG A 1 135 ? 11.176 3.559 6.295 1.00 82.94 135 ARG A C 1
ATOM 1028 O O . ARG A 1 135 ? 10.973 2.629 5.524 1.00 82.94 135 ARG A O 1
ATOM 1035 N N . ILE A 1 136 ? 10.422 3.808 7.364 1.00 87.88 136 ILE A N 1
ATOM 1036 C CA . ILE A 1 136 ? 9.221 3.038 7.716 1.00 87.88 136 ILE A CA 1
ATOM 1037 C C . ILE A 1 136 ? 8.176 3.163 6.600 1.00 87.88 136 ILE A C 1
ATOM 1039 O O . ILE A 1 136 ? 7.675 2.154 6.111 1.00 87.88 136 ILE A O 1
ATOM 1043 N N . GLU A 1 137 ? 7.924 4.382 6.115 1.00 89.88 137 GLU A N 1
ATOM 1044 C CA . GLU A 1 137 ? 7.033 4.611 4.971 1.00 89.88 137 GLU A CA 1
ATOM 1045 C C . GLU A 1 137 ? 7.550 3.942 3.694 1.00 89.88 137 GLU A C 1
ATOM 1047 O O . GLU A 1 137 ? 6.778 3.320 2.968 1.00 89.88 137 GLU A O 1
ATOM 1052 N N . LEU A 1 138 ? 8.854 4.011 3.404 1.00 92.06 138 LEU A N 1
ATOM 1053 C CA . LEU A 1 138 ? 9.428 3.304 2.254 1.00 92.06 138 LEU A CA 1
ATOM 1054 C C . LEU A 1 138 ? 9.191 1.787 2.345 1.00 92.06 138 LEU A C 1
ATOM 1056 O O . LEU A 1 138 ? 8.816 1.170 1.350 1.00 92.06 138 LEU A O 1
ATOM 1060 N N . GLN A 1 139 ? 9.378 1.195 3.527 1.00 92.12 139 GLN A N 1
ATOM 1061 C CA . GLN A 1 139 ? 9.128 -0.227 3.761 1.00 92.12 139 GLN A CA 1
ATOM 1062 C C . GLN A 1 139 ? 7.644 -0.579 3.577 1.00 92.12 139 GLN A C 1
ATOM 1064 O O . GLN A 1 139 ? 7.330 -1.590 2.948 1.00 92.12 139 GLN A O 1
ATOM 1069 N N . ALA A 1 140 ? 6.733 0.263 4.072 1.00 94.44 140 ALA A N 1
ATOM 1070 C CA . ALA A 1 140 ? 5.297 0.075 3.889 1.00 94.44 140 ALA A CA 1
ATOM 1071 C C . ALA A 1 140 ? 4.895 0.133 2.406 1.00 94.44 140 ALA A C 1
ATOM 1073 O O . ALA A 1 140 ? 4.218 -0.776 1.931 1.00 94.44 140 ALA A O 1
ATOM 1074 N N . ASN A 1 141 ? 5.411 1.110 1.651 1.00 95.62 141 ASN A N 1
ATOM 1075 C CA . ASN A 1 141 ? 5.195 1.213 0.203 1.00 95.62 141 ASN A CA 1
ATOM 1076 C C . ASN A 1 141 ? 5.778 0.010 -0.563 1.00 95.62 141 ASN A C 1
ATOM 1078 O O . ASN A 1 141 ? 5.199 -0.454 -1.545 1.00 95.62 141 ASN A O 1
ATOM 1082 N N . TYR A 1 142 ? 6.925 -0.523 -0.124 1.00 96.31 142 TYR A N 1
ATOM 1083 C CA . TYR A 1 142 ? 7.489 -1.749 -0.692 1.00 96.31 142 TYR A CA 1
ATOM 1084 C C . TYR A 1 142 ? 6.553 -2.943 -0.490 1.00 96.31 142 TYR A C 1
ATOM 1086 O O . TYR A 1 142 ? 6.276 -3.673 -1.442 1.00 96.31 142 TYR A O 1
ATOM 1094 N N . ILE A 1 143 ? 6.039 -3.133 0.727 1.00 97.31 143 ILE A N 1
ATOM 1095 C CA . ILE A 1 143 ? 5.109 -4.225 1.037 1.00 97.31 143 ILE A CA 1
ATOM 1096 C C . ILE A 1 143 ? 3.797 -4.050 0.261 1.00 97.31 143 ILE A C 1
ATOM 1098 O O . ILE A 1 143 ? 3.299 -5.023 -0.305 1.00 97.31 143 ILE A O 1
ATOM 1102 N N . GLU A 1 144 ? 3.287 -2.825 0.145 1.00 97.88 144 GLU A N 1
ATOM 1103 C CA . GLU A 1 144 ? 2.113 -2.515 -0.671 1.00 97.88 144 GLU A CA 1
ATOM 1104 C C . GLU A 1 144 ? 2.334 -2.884 -2.149 1.00 97.88 144 GLU A C 1
ATOM 1106 O O . GLU A 1 144 ? 1.487 -3.534 -2.767 1.00 97.88 144 GLU A O 1
ATOM 1111 N N . LEU A 1 145 ? 3.511 -2.578 -2.712 1.00 97.88 145 LEU A N 1
ATOM 1112 C CA . LEU A 1 145 ? 3.883 -3.000 -4.065 1.00 97.88 145 LEU A CA 1
ATOM 1113 C C . LEU A 1 145 ? 3.981 -4.529 -4.192 1.00 97.88 145 LEU A C 1
ATOM 1115 O O . LEU A 1 145 ? 3.559 -5.079 -5.208 1.00 97.88 145 LEU A O 1
ATOM 1119 N N . VAL A 1 146 ? 4.526 -5.231 -3.191 1.00 98.25 146 VAL A N 1
ATOM 1120 C CA . VAL A 1 146 ? 4.549 -6.707 -3.163 1.00 98.25 146 VAL A CA 1
ATOM 1121 C C . VAL A 1 146 ? 3.125 -7.271 -3.137 1.00 98.25 146 VAL A C 1
ATOM 1123 O O . VAL A 1 146 ? 2.846 -8.226 -3.857 1.00 98.25 146 VAL A O 1
ATOM 1126 N N . ALA A 1 147 ? 2.210 -6.670 -2.374 1.00 98.50 147 ALA A N 1
ATOM 1127 C CA . ALA A 1 147 ? 0.802 -7.059 -2.334 1.00 98.50 147 ALA A CA 1
ATOM 1128 C C . ALA A 1 147 ? 0.116 -6.873 -3.697 1.00 98.50 147 ALA A C 1
ATOM 1130 O O . ALA A 1 147 ? -0.504 -7.809 -4.208 1.00 98.50 147 ALA A O 1
ATOM 1131 N N . GLY A 1 148 ? 0.266 -5.698 -4.317 1.00 98.25 148 GLY A N 1
ATOM 1132 C CA . GLY A 1 148 ? -0.296 -5.422 -5.641 1.00 98.25 148 GLY A CA 1
ATOM 1133 C C . GLY A 1 148 ? 0.280 -6.326 -6.735 1.00 98.25 148 GLY A C 1
ATOM 1134 O O . GLY A 1 148 ? -0.460 -6.826 -7.582 1.00 98.25 148 GLY A O 1
ATOM 1135 N N . ASP A 1 149 ? 1.586 -6.597 -6.698 1.00 98.44 149 ASP A N 1
ATOM 1136 C CA . ASP A 1 149 ? 2.237 -7.490 -7.658 1.00 98.44 149 ASP A CA 1
ATOM 1137 C C . ASP A 1 149 ? 1.861 -8.962 -7.452 1.00 98.44 149 ASP A C 1
ATOM 1139 O O . ASP A 1 149 ? 1.675 -9.686 -8.429 1.00 98.44 149 ASP A O 1
ATOM 1143 N N . PHE A 1 150 ? 1.661 -9.396 -6.204 1.00 98.31 150 PHE A N 1
ATOM 1144 C CA . PHE A 1 150 ? 1.145 -10.729 -5.896 1.00 98.31 150 PHE A CA 1
ATOM 1145 C C . PHE A 1 150 ? -0.257 -10.935 -6.481 1.00 98.31 150 PHE A C 1
ATOM 1147 O O . PHE A 1 150 ? -0.485 -11.915 -7.190 1.00 98.31 150 PHE A O 1
ATOM 1154 N N . VAL A 1 151 ? -1.169 -9.977 -6.275 1.00 98.00 151 VAL A N 1
ATOM 1155 C CA . VAL A 1 151 ? -2.506 -9.988 -6.898 1.00 98.00 151 VAL A CA 1
ATOM 1156 C C . VAL A 1 151 ? -2.395 -10.015 -8.427 1.00 98.00 151 VAL A C 1
ATOM 1158 O O . VAL A 1 151 ? -3.102 -10.768 -9.099 1.00 98.00 151 VAL A O 1
ATOM 1161 N N . ALA A 1 152 ? -1.465 -9.242 -8.989 1.00 98.00 152 ALA A N 1
ATOM 1162 C CA . ALA A 1 152 ? -1.203 -9.210 -10.423 1.00 98.00 152 ALA A CA 1
ATOM 1163 C C . ALA A 1 152 ? -0.451 -10.447 -10.957 1.00 98.00 152 ALA A C 1
ATOM 1165 O O . ALA A 1 152 ? -0.286 -10.559 -12.175 1.00 98.00 152 ALA A O 1
ATOM 1166 N N . GLN A 1 153 ? -0.014 -11.370 -10.094 1.00 96.88 153 GLN A N 1
ATOM 1167 C CA . GLN A 1 153 ? 0.809 -12.538 -10.432 1.00 96.88 153 GLN A CA 1
ATOM 1168 C C . GLN A 1 153 ? 2.135 -12.156 -11.119 1.00 96.88 153 GLN A C 1
ATOM 1170 O O . GLN A 1 153 ? 2.496 -12.710 -12.155 1.00 96.88 153 GLN A O 1
ATOM 1175 N N . GLY A 1 154 ? 2.843 -11.154 -10.592 1.00 96.69 154 GLY A N 1
ATOM 1176 C CA . GLY A 1 154 ? 4.133 -10.689 -11.124 1.00 96.69 154 GLY A CA 1
ATOM 1177 C C . GLY A 1 154 ? 4.035 -9.730 -12.317 1.00 96.69 154 GLY A C 1
ATOM 1178 O O . GLY A 1 154 ? 5.033 -9.146 -12.748 1.00 96.69 154 GLY A O 1
ATOM 1179 N N . ARG A 1 155 ? 2.833 -9.551 -12.885 1.00 97.88 155 ARG A N 1
ATOM 1180 C CA . ARG A 1 155 ? 2.637 -8.723 -14.086 1.00 97.88 155 ARG A CA 1
ATOM 1181 C C . ARG A 1 155 ? 2.811 -7.230 -13.814 1.00 97.88 155 ARG A C 1
ATOM 1183 O O . ARG A 1 155 ? 3.141 -6.501 -14.746 1.00 97.88 155 ARG A O 1
ATOM 1190 N N . LEU A 1 156 ? 2.607 -6.763 -12.579 1.00 98.25 156 LEU A N 1
ATOM 1191 C CA . LEU A 1 156 ? 2.725 -5.342 -12.246 1.00 98.25 156 LEU A CA 1
ATOM 1192 C C . LEU A 1 156 ? 4.187 -4.892 -12.315 1.00 98.25 156 LEU A C 1
ATOM 1194 O O . LEU A 1 156 ? 4.501 -3.935 -13.023 1.00 98.25 156 LEU A O 1
ATOM 1198 N N . ARG A 1 157 ? 5.095 -5.601 -11.636 1.00 97.75 157 ARG A N 1
ATOM 1199 C CA . ARG A 1 157 ? 6.532 -5.292 -11.677 1.00 97.75 157 ARG A CA 1
ATOM 1200 C C . ARG A 1 157 ? 7.091 -5.441 -13.089 1.00 97.75 157 ARG A C 1
ATOM 1202 O O . ARG A 1 157 ? 7.835 -4.568 -13.525 1.00 97.75 157 ARG A O 1
ATOM 1209 N N . ALA A 1 158 ? 6.665 -6.462 -13.835 1.00 97.88 158 ALA A N 1
ATOM 1210 C CA . ALA A 1 158 ? 7.048 -6.635 -15.239 1.00 97.88 158 ALA A CA 1
ATOM 1211 C C . ALA A 1 158 ? 6.582 -5.469 -16.140 1.00 97.88 158 ALA A C 1
ATOM 1213 O O . ALA A 1 158 ? 7.324 -5.018 -17.020 1.00 97.88 158 ALA A O 1
ATOM 1214 N N . ALA A 1 159 ? 5.375 -4.939 -15.913 1.00 98.12 159 ALA A N 1
ATOM 1215 C CA . ALA A 1 159 ? 4.869 -3.775 -16.638 1.00 98.12 159 ALA A CA 1
ATOM 1216 C C . ALA A 1 159 ? 5.681 -2.509 -16.317 1.00 98.12 159 ALA A C 1
ATOM 1218 O O . ALA A 1 159 ? 6.096 -1.800 -17.235 1.00 98.12 159 ALA A O 1
ATOM 1219 N N . ILE A 1 160 ? 5.975 -2.260 -15.037 1.00 98.25 160 ILE A N 1
ATOM 1220 C CA . ILE A 1 160 ? 6.829 -1.140 -14.608 1.00 98.25 160 ILE A CA 1
ATOM 1221 C C . ILE A 1 160 ? 8.238 -1.262 -15.208 1.00 98.25 160 ILE A C 1
ATOM 1223 O O . ILE A 1 160 ? 8.784 -0.288 -15.724 1.00 98.25 160 ILE A O 1
ATOM 1227 N N . ASP A 1 161 ? 8.810 -2.466 -15.206 1.00 97.81 161 ASP A N 1
ATOM 1228 C CA . ASP A 1 161 ? 10.121 -2.746 -15.793 1.00 97.81 161 ASP A CA 1
ATOM 1229 C C . ASP A 1 161 ? 10.162 -2.435 -17.294 1.00 97.81 161 ASP A C 1
ATOM 1231 O O . ASP A 1 161 ? 11.125 -1.842 -17.780 1.00 97.81 161 ASP A O 1
ATOM 1235 N N . THR A 1 162 ? 9.093 -2.776 -18.016 1.00 97.56 162 THR A N 1
ATOM 1236 C CA . THR A 1 162 ? 8.941 -2.461 -19.444 1.00 97.56 162 THR A CA 1
ATOM 1237 C C . THR A 1 162 ? 8.860 -0.953 -19.683 1.00 97.56 162 THR A C 1
ATOM 1239 O O . THR A 1 162 ? 9.424 -0.454 -20.656 1.00 97.56 162 THR A O 1
ATOM 1242 N N . ILE A 1 163 ? 8.187 -0.207 -18.801 1.00 97.06 163 ILE A N 1
ATOM 1243 C CA . ILE A 1 163 ? 8.125 1.258 -18.880 1.00 97.06 163 ILE A CA 1
ATOM 1244 C C . ILE A 1 163 ? 9.523 1.854 -18.698 1.00 97.06 163 ILE A C 1
ATOM 1246 O O . ILE A 1 163 ? 9.955 2.657 -19.525 1.00 97.06 163 ILE A O 1
ATOM 1250 N N . PHE A 1 164 ? 10.270 1.426 -17.677 1.00 97.31 164 PHE A N 1
ATOM 1251 C CA . PHE A 1 164 ? 11.621 1.942 -17.447 1.00 97.31 164 PHE A CA 1
ATOM 1252 C C . PHE A 1 164 ? 12.614 1.560 -18.542 1.00 97.31 164 PHE A C 1
ATOM 1254 O O . PHE A 1 164 ? 13.467 2.380 -18.871 1.00 97.31 164 PHE A O 1
ATOM 1261 N N . ALA A 1 165 ? 12.473 0.381 -19.150 1.00 95.75 165 ALA A N 1
ATOM 1262 C CA . ALA A 1 165 ? 13.273 -0.003 -20.312 1.00 95.75 165 ALA A CA 1
ATOM 1263 C C . ALA A 1 165 ? 13.030 0.908 -21.529 1.00 95.75 165 ALA A C 1
ATOM 1265 O O . ALA A 1 165 ? 13.923 1.075 -22.346 1.00 95.75 165 ALA A O 1
ATOM 1266 N N . ARG A 1 166 ? 11.840 1.512 -21.659 1.00 95.69 166 ARG A N 1
ATOM 1267 C CA . ARG A 1 166 ? 11.533 2.473 -22.735 1.00 95.69 166 ARG A CA 1
ATOM 1268 C C . ARG A 1 166 ? 11.932 3.903 -22.392 1.00 95.69 166 ARG A C 1
ATOM 1270 O O . ARG A 1 166 ? 12.242 4.681 -23.285 1.00 95.69 166 ARG A O 1
ATOM 1277 N N . TRP A 1 167 ? 11.821 4.283 -21.123 1.00 95.94 167 TRP A N 1
ATOM 1278 C CA . TRP A 1 167 ? 12.098 5.650 -20.683 1.00 95.94 167 TRP A CA 1
ATOM 1279 C C . TRP A 1 167 ? 13.578 5.937 -20.475 1.00 95.94 167 TRP A C 1
ATOM 1281 O O . TRP A 1 167 ? 13.958 7.100 -20.597 1.00 95.94 167 TRP A O 1
ATOM 1291 N N . GLU A 1 168 ? 14.357 4.913 -20.115 1.00 94.19 168 GLU A N 1
ATOM 1292 C CA . GLU A 1 168 ? 15.796 4.991 -19.833 1.00 94.19 168 GLU A CA 1
ATOM 1293 C C . GLU A 1 168 ? 16.176 6.245 -19.018 1.00 94.19 168 GLU A C 1
ATOM 1295 O O . GLU A 1 168 ? 16.935 7.102 -19.487 1.00 94.19 168 GLU A O 1
ATOM 1300 N N . PRO A 1 169 ? 15.609 6.420 -17.806 1.00 94.38 169 PRO A N 1
ATOM 1301 C CA . PRO A 1 169 ? 15.903 7.587 -16.985 1.00 94.38 169 PRO A CA 1
ATOM 1302 C C . PRO A 1 169 ? 17.394 7.652 -16.637 1.00 94.38 169 PRO A C 1
ATOM 1304 O O . PRO A 1 169 ? 17.983 6.677 -16.178 1.00 94.38 169 PRO A O 1
ATOM 1307 N N . GLN A 1 170 ? 17.997 8.826 -16.817 1.00 93.44 170 GLN A N 1
ATOM 1308 C CA . GLN A 1 170 ? 19.454 9.002 -16.696 1.00 93.44 170 GLN A CA 1
ATOM 1309 C C . GLN A 1 170 ? 19.922 9.221 -15.250 1.00 93.44 170 GLN A C 1
ATOM 1311 O O . GLN A 1 170 ? 21.113 9.207 -14.951 1.00 93.44 170 GLN A O 1
ATOM 1316 N N . SER A 1 171 ? 18.989 9.485 -14.335 1.00 95.00 171 SER A N 1
ATOM 1317 C CA . SER A 1 171 ? 19.268 9.690 -12.915 1.00 95.00 171 SER A CA 1
ATOM 1318 C C . SER A 1 171 ? 18.015 9.435 -12.073 1.00 95.00 171 SER A C 1
ATOM 1320 O O . SER A 1 171 ? 16.903 9.481 -12.607 1.00 95.00 171 SER A O 1
ATOM 1322 N N . PRO A 1 172 ? 18.147 9.256 -10.745 1.00 94.88 172 PRO A N 1
ATOM 1323 C CA . PRO A 1 172 ? 16.988 9.115 -9.867 1.00 94.88 172 PRO A CA 1
ATOM 1324 C C . PRO A 1 172 ? 16.012 10.301 -9.921 1.00 94.88 172 PRO A C 1
ATOM 1326 O O . PRO A 1 172 ? 14.801 10.099 -9.932 1.00 94.88 172 PRO A O 1
ATOM 1329 N N . ASN A 1 173 ? 16.520 11.532 -10.032 1.00 94.19 173 ASN A N 1
ATOM 1330 C CA . ASN A 1 173 ? 15.671 12.721 -10.161 1.00 94.19 173 ASN A CA 1
ATOM 1331 C C . ASN A 1 173 ? 14.977 12.786 -11.532 1.00 94.19 173 ASN A C 1
ATOM 1333 O O . ASN A 1 173 ? 13.832 13.224 -11.618 1.00 94.19 173 ASN A O 1
ATOM 1337 N N . ASP A 1 174 ? 15.637 12.327 -12.605 1.00 95.75 174 ASP A N 1
ATOM 1338 C CA . ASP A 1 174 ? 14.992 12.188 -13.918 1.00 95.75 174 ASP A CA 1
ATOM 1339 C C . ASP A 1 174 ? 13.880 11.132 -13.881 1.00 95.75 174 ASP A C 1
ATOM 1341 O O . ASP A 1 174 ? 12.797 11.370 -14.410 1.00 95.75 174 ASP A O 1
ATOM 1345 N N . ALA A 1 175 ? 14.103 10.005 -13.196 1.00 95.38 175 ALA A N 1
ATOM 1346 C CA . ALA A 1 175 ? 13.080 8.982 -13.003 1.00 95.38 175 ALA A CA 1
ATOM 1347 C C . ALA A 1 175 ? 11.847 9.551 -12.288 1.00 95.38 175 ALA A C 1
ATOM 1349 O O . ALA A 1 175 ? 10.743 9.435 -12.816 1.00 95.38 175 ALA A O 1
ATOM 1350 N N . VAL A 1 176 ? 12.029 10.226 -11.145 1.00 95.06 176 VAL A N 1
ATOM 1351 C CA . VAL A 1 176 ? 10.925 10.870 -10.411 1.00 95.06 176 VAL A CA 1
ATOM 1352 C C . VAL A 1 176 ? 10.196 11.875 -11.296 1.00 95.06 176 VAL A C 1
ATOM 1354 O O . VAL A 1 176 ? 8.982 11.780 -11.427 1.00 95.06 176 VAL A O 1
ATOM 1357 N N . ARG A 1 177 ? 10.919 12.769 -11.981 1.00 94.62 177 ARG A N 1
ATOM 1358 C CA . ARG A 1 177 ? 10.321 13.766 -12.881 1.00 94.62 177 ARG A CA 1
ATOM 1359 C C . ARG A 1 177 ? 9.495 13.129 -14.001 1.00 94.62 177 ARG A C 1
ATOM 1361 O O . ARG A 1 177 ? 8.421 13.625 -14.332 1.00 94.62 177 ARG A O 1
ATOM 1368 N N . ARG A 1 178 ? 9.993 12.053 -14.617 1.00 95.56 178 ARG A N 1
ATOM 1369 C CA . ARG A 1 178 ? 9.270 11.329 -15.675 1.00 95.56 178 ARG A CA 1
ATOM 1370 C C . ARG A 1 178 ? 8.020 10.651 -15.135 1.00 95.56 178 ARG A C 1
ATOM 1372 O O . ARG A 1 178 ? 6.992 10.714 -15.792 1.00 95.56 178 ARG A O 1
ATOM 1379 N N . ILE A 1 179 ? 8.099 10.054 -13.945 1.00 95.19 179 ILE A N 1
ATOM 1380 C CA . ILE A 1 179 ? 6.942 9.460 -13.270 1.00 95.19 179 ILE A CA 1
ATOM 1381 C C . ILE A 1 179 ? 5.909 10.553 -12.973 1.00 95.19 179 ILE A C 1
ATOM 1383 O O . ILE A 1 179 ? 4.771 10.425 -13.396 1.00 95.19 179 ILE A O 1
ATOM 1387 N N . THR A 1 180 ? 6.283 11.652 -12.315 1.00 91.50 180 THR A N 1
ATOM 1388 C CA . THR A 1 180 ? 5.327 12.705 -11.921 1.00 91.50 180 THR A CA 1
ATOM 1389 C C . THR A 1 180 ? 4.662 13.396 -13.109 1.00 91.50 180 THR A C 1
ATOM 1391 O O . THR A 1 180 ? 3.530 13.850 -12.985 1.00 91.50 180 THR A O 1
ATOM 1394 N N . ASN A 1 181 ? 5.344 13.464 -14.256 1.00 92.19 181 ASN A N 1
ATOM 1395 C CA . ASN A 1 181 ? 4.826 14.083 -15.479 1.00 92.19 181 ASN A CA 1
ATOM 1396 C C . ASN A 1 181 ? 4.191 13.075 -16.449 1.00 92.19 181 ASN A C 1
ATOM 1398 O O . ASN A 1 181 ? 3.855 13.443 -17.576 1.00 92.19 181 ASN A O 1
ATOM 1402 N N . ALA A 1 182 ? 4.074 11.804 -16.062 1.00 93.00 182 ALA A N 1
ATOM 1403 C CA . ALA A 1 182 ? 3.511 10.783 -16.926 1.00 93.00 182 ALA A CA 1
ATOM 1404 C C . ALA A 1 182 ? 2.012 10.995 -17.153 1.00 93.00 182 ALA A C 1
ATOM 1406 O O . ALA A 1 182 ? 1.282 11.461 -16.276 1.00 93.00 182 ALA A O 1
ATOM 1407 N N . ASP A 1 183 ? 1.545 10.598 -18.335 1.00 92.31 183 ASP A N 1
ATOM 1408 C CA . ASP A 1 183 ? 0.129 10.668 -18.672 1.00 92.31 183 ASP A CA 1
ATOM 1409 C C . ASP A 1 183 ? -0.712 9.768 -17.751 1.00 92.31 183 ASP A C 1
ATOM 1411 O O . ASP A 1 183 ? -0.330 8.638 -17.428 1.00 92.31 183 ASP A O 1
ATOM 1415 N N . ARG A 1 184 ? -1.901 10.247 -17.367 1.00 89.25 184 ARG A N 1
ATOM 1416 C CA . ARG A 1 184 ? -2.824 9.526 -16.478 1.00 89.25 184 ARG A CA 1
ATOM 1417 C C . ARG A 1 184 ? -3.169 8.120 -16.985 1.00 89.25 184 ARG A C 1
ATOM 1419 O O . ARG A 1 184 ? -3.370 7.216 -16.172 1.00 89.25 184 ARG A O 1
ATOM 1426 N N . SER A 1 185 ? -3.222 7.912 -18.300 1.00 93.38 185 SER A N 1
ATOM 1427 C CA . SER A 1 185 ? -3.483 6.606 -18.921 1.00 93.38 185 SER A CA 1
ATOM 1428 C C . SER A 1 185 ? -2.445 5.543 -18.550 1.00 93.38 185 SER A C 1
ATOM 1430 O O . SER A 1 185 ? -2.795 4.364 -18.426 1.00 93.38 185 SER A O 1
ATOM 1432 N N . LEU A 1 186 ? -1.196 5.942 -18.287 1.00 94.31 186 LEU A N 1
ATOM 1433 C CA . LEU A 1 186 ? -0.156 5.039 -17.803 1.00 94.31 186 LEU A CA 1
ATOM 1434 C C . LEU A 1 186 ? -0.541 4.455 -16.442 1.00 94.31 186 LEU A C 1
ATOM 1436 O O . LEU A 1 186 ? -0.518 3.239 -16.252 1.00 94.31 186 LEU A O 1
ATOM 1440 N N . PHE A 1 187 ? -0.952 5.315 -15.507 1.00 93.31 187 PHE A N 1
ATOM 1441 C CA . PHE A 1 187 ? -1.342 4.890 -14.165 1.00 93.31 187 PHE A CA 1
ATOM 1442 C C . PHE A 1 187 ? -2.612 4.049 -14.187 1.00 93.31 187 PHE A C 1
ATOM 1444 O O . PHE A 1 187 ? -2.667 3.030 -13.507 1.00 93.31 187 PHE A O 1
ATOM 1451 N N . LEU A 1 188 ? -3.593 4.398 -15.024 1.00 93.44 188 LEU A N 1
ATOM 1452 C CA . LEU A 1 188 ? -4.786 3.569 -15.218 1.00 93.44 188 LEU A CA 1
ATOM 1453 C C . LEU A 1 188 ? -4.430 2.167 -15.741 1.00 93.44 188 LEU A C 1
ATOM 1455 O O . LEU A 1 188 ? -5.015 1.179 -15.300 1.00 93.44 188 LEU A O 1
ATOM 1459 N N . THR A 1 189 ? -3.430 2.060 -16.620 1.00 94.44 189 THR A N 1
ATOM 1460 C CA . THR A 1 189 ? -2.939 0.770 -17.135 1.00 94.44 189 THR A CA 1
ATOM 1461 C C . THR A 1 189 ? -2.262 -0.062 -16.041 1.00 94.44 189 THR A C 1
ATOM 1463 O O . THR A 1 189 ? -2.521 -1.263 -15.916 1.00 94.44 189 THR A O 1
ATOM 1466 N N . LEU A 1 190 ? -1.427 0.565 -15.208 1.00 96.44 190 LEU A N 1
ATOM 1467 C CA . LEU A 1 190 ? -0.792 -0.104 -14.068 1.00 96.44 190 LEU A CA 1
ATOM 1468 C C . LEU A 1 190 ? -1.832 -0.578 -13.044 1.00 96.44 190 LEU A C 1
ATOM 1470 O O . LEU A 1 190 ? -1.787 -1.726 -12.608 1.00 96.44 190 LEU A O 1
ATOM 1474 N N . GLN A 1 191 ? -2.826 0.254 -12.730 1.00 95.50 191 GLN A N 1
ATOM 1475 C CA . GLN A 1 191 ? -3.934 -0.119 -11.846 1.00 95.50 191 GLN A CA 1
ATOM 1476 C C . GLN A 1 191 ? -4.727 -1.310 -12.403 1.00 95.50 191 GLN A C 1
ATOM 1478 O O . GLN A 1 191 ? -4.961 -2.284 -11.688 1.00 95.50 191 GLN A O 1
ATOM 1483 N N . ALA A 1 192 ? -5.066 -1.287 -13.697 1.00 95.50 192 ALA A N 1
ATOM 1484 C CA . ALA A 1 192 ? -5.787 -2.371 -14.367 1.00 95.50 192 ALA A CA 1
ATOM 1485 C C . ALA A 1 192 ? -4.999 -3.695 -14.426 1.00 95.50 192 ALA A C 1
ATOM 1487 O O . ALA A 1 192 ? -5.586 -4.757 -14.652 1.00 95.50 192 ALA A O 1
ATOM 1488 N N . THR A 1 193 ? -3.677 -3.648 -14.224 1.00 97.50 193 THR A N 1
ATOM 1489 C CA . THR A 1 193 ? -2.831 -4.844 -14.119 1.00 97.50 193 THR A CA 1
ATOM 1490 C C . THR A 1 193 ? -3.066 -5.582 -12.798 1.00 97.50 193 THR A C 1
ATOM 1492 O O . THR A 1 193 ? -3.074 -6.816 -12.798 1.00 97.50 193 THR A O 1
ATOM 1495 N N . VAL A 1 19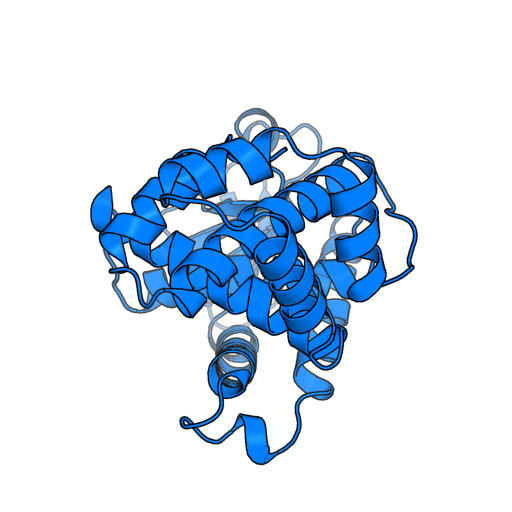4 ? -3.314 -4.835 -11.712 1.00 97.25 194 VAL A N 1
ATOM 1496 C CA . VAL A 1 194 ? -3.675 -5.362 -10.385 1.00 97.25 194 VAL A CA 1
ATOM 1497 C C . VAL A 1 194 ? -5.124 -5.847 -10.376 1.00 97.25 194 VAL A C 1
ATOM 1499 O O . VAL A 1 194 ? -5.375 -7.022 -10.137 1.00 97.25 1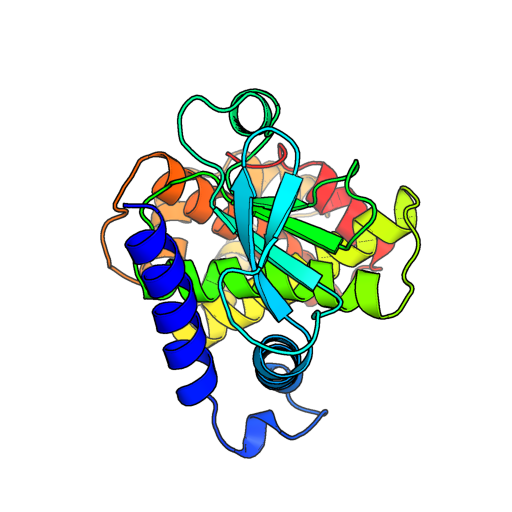94 VAL A O 1
ATOM 1502 N N . SER A 1 195 ? -6.082 -4.968 -10.678 1.00 96.38 195 SER A N 1
ATOM 1503 C CA . SER A 1 195 ? -7.506 -5.318 -10.758 1.00 96.38 195 SER A CA 1
ATOM 1504 C C . SER A 1 195 ? -8.228 -4.431 -11.767 1.00 96.38 195 SER A C 1
ATOM 1506 O O . SER A 1 195 ? -7.966 -3.233 -11.864 1.00 96.38 195 SER A O 1
ATOM 1508 N N . ARG A 1 196 ? -9.174 -5.025 -12.504 1.00 94.81 196 ARG A N 1
ATOM 1509 C CA . ARG A 1 196 ? -10.034 -4.326 -13.475 1.00 94.81 196 ARG A CA 1
ATOM 1510 C C . ARG A 1 196 ? -11.311 -3.753 -12.857 1.00 94.81 196 ARG A C 1
ATOM 1512 O O . ARG A 1 196 ? -12.131 -3.200 -13.582 1.00 94.81 196 ARG A O 1
ATOM 1519 N N . GLU A 1 197 ? -11.507 -3.900 -11.550 1.00 95.25 197 GLU A N 1
ATOM 1520 C CA . GLU A 1 197 ? -12.658 -3.314 -10.866 1.00 95.25 197 GLU A CA 1
ATOM 1521 C C . GLU A 1 197 ? -12.657 -1.791 -11.018 1.00 95.25 197 GLU A C 1
ATOM 1523 O O . GLU A 1 197 ? -11.642 -1.132 -10.777 1.00 95.25 197 GLU A O 1
ATOM 1528 N N . SER A 1 198 ? -13.805 -1.210 -11.360 1.00 95.31 198 SER A N 1
ATOM 1529 C CA . SER A 1 198 ? -13.968 0.243 -11.332 1.00 95.31 198 SER A CA 1
ATOM 1530 C C . SER A 1 198 ? -13.843 0.762 -9.891 1.00 95.31 198 SER A C 1
ATOM 1532 O O . SER A 1 198 ? -14.368 0.119 -8.977 1.00 95.31 198 SER A O 1
ATOM 1534 N N . PRO A 1 199 ? -13.153 1.894 -9.656 1.00 95.75 199 PRO A N 1
ATOM 1535 C CA . PRO A 1 199 ? -13.109 2.508 -8.333 1.00 95.75 199 PRO A CA 1
ATOM 1536 C C . PRO A 1 199 ? -14.523 2.902 -7.882 1.00 95.75 199 PRO A C 1
ATOM 1538 O O . PRO A 1 199 ? -15.339 3.350 -8.687 1.00 95.75 199 PRO A O 1
ATOM 1541 N N . ARG A 1 200 ? -14.814 2.720 -6.593 1.00 95.00 200 ARG A N 1
ATOM 1542 C CA . ARG A 1 200 ? -16.099 3.030 -5.955 1.00 95.00 200 ARG A CA 1
ATOM 1543 C C . ARG A 1 200 ? -16.229 4.497 -5.555 1.00 95.00 200 ARG A C 1
ATOM 1545 O O . ARG A 1 200 ? -17.349 4.953 -5.341 1.00 95.00 200 ARG A O 1
ATOM 1552 N N . SER A 1 201 ? -15.121 5.230 -5.470 1.00 91.56 201 SER A N 1
ATOM 1553 C CA . SER A 1 201 ? -15.109 6.675 -5.235 1.00 91.56 201 SER A CA 1
ATOM 1554 C C . SER A 1 201 ? -13.933 7.358 -5.938 1.00 91.56 201 SER A C 1
ATOM 1556 O O . SER A 1 201 ? -12.983 6.705 -6.382 1.00 91.56 201 SER A O 1
ATOM 1558 N N . THR A 1 202 ? -13.988 8.689 -6.039 1.00 91.31 202 THR A N 1
ATOM 1559 C CA . THR A 1 202 ? -12.856 9.505 -6.507 1.00 91.31 202 THR A CA 1
ATOM 1560 C C . THR A 1 202 ? -11.632 9.302 -5.616 1.00 91.31 202 THR A C 1
ATOM 1562 O O . THR A 1 202 ? -10.547 9.082 -6.142 1.00 91.31 202 THR A O 1
ATOM 1565 N N . ALA A 1 203 ? -11.828 9.248 -4.294 1.00 89.81 203 ALA A N 1
ATOM 1566 C CA . ALA A 1 203 ? -10.755 9.001 -3.337 1.00 89.81 203 ALA A CA 1
ATOM 1567 C C . ALA A 1 203 ? -10.103 7.620 -3.536 1.00 89.81 203 ALA A C 1
ATOM 1569 O O . ALA A 1 203 ? -8.888 7.483 -3.421 1.00 89.81 203 ALA A O 1
ATOM 1570 N N . GLU A 1 204 ? -10.874 6.582 -3.892 1.00 94.44 204 GLU A N 1
ATOM 1571 C CA . GLU A 1 204 ? -10.281 5.301 -4.290 1.00 94.44 204 GLU A CA 1
ATOM 1572 C C . GLU A 1 204 ? -9.425 5.445 -5.557 1.00 94.44 204 GLU A C 1
ATOM 1574 O O . GLU A 1 204 ? -8.319 4.909 -5.619 1.00 94.44 204 GLU A O 1
ATOM 1579 N N . ALA A 1 205 ? -9.921 6.153 -6.575 1.00 93.44 205 ALA A N 1
ATOM 1580 C CA . ALA A 1 205 ? -9.175 6.364 -7.815 1.00 93.44 205 ALA A CA 1
ATOM 1581 C C . ALA A 1 205 ? -7.855 7.122 -7.574 1.00 93.44 205 ALA A C 1
ATOM 1583 O O . ALA A 1 205 ? -6.840 6.804 -8.199 1.00 93.44 205 ALA A O 1
ATOM 1584 N N . GLU A 1 206 ? -7.867 8.088 -6.657 1.00 91.25 206 GLU A N 1
ATOM 1585 C CA . GLU A 1 206 ? -6.704 8.857 -6.210 1.00 91.25 206 GLU A CA 1
ATOM 1586 C C . GLU A 1 206 ? -5.697 7.979 -5.459 1.00 91.25 206 GLU A C 1
ATOM 1588 O O . GLU A 1 206 ? -4.541 7.906 -5.880 1.00 91.25 206 GLU A O 1
ATOM 1593 N N . LEU A 1 207 ? -6.147 7.185 -4.477 1.00 92.25 207 LEU A N 1
ATOM 1594 C CA . LEU A 1 207 ? -5.298 6.218 -3.768 1.00 92.25 207 LEU A CA 1
ATOM 1595 C C . LEU A 1 207 ? -4.603 5.245 -4.727 1.00 92.25 207 LEU A C 1
ATOM 1597 O O . LEU A 1 207 ? -3.403 4.996 -4.615 1.00 92.25 207 LEU A O 1
ATOM 1601 N N . ARG A 1 208 ? -5.343 4.706 -5.703 1.00 95.44 208 ARG A N 1
ATOM 1602 C CA . ARG A 1 208 ? -4.789 3.810 -6.729 1.00 95.44 208 ARG A CA 1
ATOM 1603 C C . ARG A 1 208 ? -3.775 4.526 -7.630 1.00 95.44 208 ARG A C 1
ATOM 1605 O O . ARG A 1 208 ? -2.811 3.911 -8.090 1.00 95.44 208 ARG A O 1
ATOM 1612 N N . GLY A 1 209 ? -3.988 5.815 -7.900 1.00 93.44 209 GLY A N 1
ATOM 1613 C CA . GLY A 1 209 ? -3.042 6.683 -8.604 1.00 93.44 209 GLY A CA 1
ATOM 1614 C C . GLY A 1 209 ? -1.751 6.867 -7.815 1.00 93.44 209 GLY A C 1
ATOM 1615 O O . GLY A 1 209 ? -0.673 6.599 -8.345 1.00 93.44 209 GLY A O 1
ATOM 1616 N N . GLY A 1 210 ? -1.869 7.233 -6.537 1.00 92.50 210 GLY A N 1
ATOM 1617 C CA . GLY A 1 210 ? -0.749 7.344 -5.605 1.00 92.50 210 GLY A CA 1
ATOM 1618 C C . GLY A 1 210 ? 0.050 6.045 -5.502 1.00 92.50 210 GLY A C 1
ATOM 1619 O O . GLY A 1 210 ? 1.270 6.071 -5.648 1.00 92.50 210 GLY A O 1
ATOM 1620 N N . PHE A 1 211 ? -0.633 4.903 -5.374 1.00 95.44 211 PHE A N 1
ATOM 1621 C CA . PHE A 1 211 ? -0.010 3.577 -5.403 1.00 95.44 211 PHE A CA 1
ATOM 1622 C C . PHE A 1 211 ? 0.812 3.347 -6.676 1.00 95.44 211 PHE A C 1
ATOM 1624 O O . PHE A 1 211 ? 1.961 2.920 -6.598 1.00 95.44 211 PHE A O 1
ATOM 1631 N N . ALA A 1 212 ? 0.259 3.639 -7.858 1.00 96.00 212 ALA A N 1
ATOM 1632 C CA . ALA A 1 212 ? 0.974 3.422 -9.115 1.00 96.00 212 ALA A CA 1
ATOM 1633 C C . ALA A 1 212 ? 2.227 4.311 -9.214 1.00 96.00 212 ALA A C 1
ATOM 1635 O O . ALA A 1 212 ? 3.298 3.827 -9.580 1.00 96.00 212 ALA A O 1
ATOM 1636 N N . VAL A 1 213 ? 2.113 5.587 -8.836 1.00 95.50 213 VAL A N 1
ATOM 1637 C CA . VAL A 1 213 ? 3.228 6.546 -8.821 1.00 95.50 213 VAL A CA 1
ATOM 1638 C C . VAL A 1 213 ? 4.331 6.093 -7.861 1.00 95.50 213 VAL A C 1
ATOM 1640 O O . VAL A 1 213 ? 5.491 5.971 -8.258 1.00 95.50 213 VAL A O 1
ATOM 1643 N N . VAL A 1 214 ? 3.982 5.809 -6.605 1.00 95.12 214 VAL A N 1
ATOM 1644 C CA . VAL A 1 214 ? 4.957 5.412 -5.582 1.00 95.12 214 VAL A CA 1
ATOM 1645 C C . VAL A 1 214 ? 5.538 4.031 -5.886 1.00 95.12 214 VAL A C 1
ATOM 1647 O O . VAL A 1 214 ? 6.749 3.843 -5.778 1.00 95.12 214 VAL A O 1
ATOM 1650 N N . GLY A 1 215 ? 4.722 3.092 -6.365 1.00 96.50 215 GLY A N 1
ATOM 1651 C CA . GLY A 1 215 ? 5.158 1.768 -6.804 1.00 96.50 215 GLY A CA 1
ATOM 1652 C C . GLY A 1 215 ? 6.210 1.831 -7.914 1.00 96.50 215 GLY A C 1
ATOM 1653 O O . GLY A 1 215 ? 7.183 1.076 -7.879 1.00 96.50 215 GLY A O 1
ATOM 1654 N N . MET A 1 216 ? 6.092 2.776 -8.854 1.00 97.62 216 MET A N 1
ATOM 1655 C CA . MET A 1 216 ? 7.137 3.020 -9.855 1.00 97.62 216 MET A CA 1
ATOM 1656 C C . MET A 1 216 ? 8.443 3.521 -9.223 1.00 97.62 216 MET A C 1
ATOM 1658 O O . MET A 1 216 ? 9.510 3.025 -9.584 1.00 97.62 216 MET A O 1
ATOM 1662 N N . VAL A 1 217 ? 8.387 4.454 -8.265 1.00 96.69 217 VAL A N 1
ATOM 1663 C CA . VAL A 1 217 ? 9.588 4.957 -7.563 1.00 96.69 217 VAL A CA 1
ATOM 1664 C C . VAL A 1 217 ? 10.266 3.845 -6.760 1.00 96.69 217 VAL A C 1
ATOM 1666 O O . VAL A 1 217 ? 11.479 3.658 -6.867 1.00 96.69 217 VAL A O 1
ATOM 1669 N N . VAL A 1 218 ? 9.493 3.062 -6.002 1.00 96.50 218 VAL A N 1
ATOM 1670 C CA . VAL A 1 218 ? 10.005 1.908 -5.247 1.00 96.50 218 VAL A CA 1
ATOM 1671 C C . VAL A 1 218 ? 10.654 0.900 -6.193 1.00 96.50 218 VAL A C 1
ATOM 1673 O O . VAL A 1 218 ? 11.780 0.465 -5.952 1.00 96.50 218 VAL A O 1
ATOM 1676 N N . ARG A 1 219 ? 10.002 0.573 -7.314 1.00 96.94 219 ARG A N 1
ATOM 1677 C CA . ARG A 1 219 ? 10.562 -0.366 -8.291 1.00 96.94 219 ARG A CA 1
ATOM 1678 C C . ARG A 1 219 ? 11.837 0.164 -8.945 1.00 96.94 219 ARG A C 1
ATOM 1680 O O . ARG A 1 219 ? 12.775 -0.602 -9.153 1.00 96.94 219 ARG A O 1
ATOM 1687 N N . TYR A 1 220 ? 11.906 1.461 -9.245 1.00 97.06 220 TYR A N 1
ATOM 1688 C CA . TYR A 1 220 ? 13.128 2.090 -9.750 1.00 97.06 220 TYR A CA 1
ATOM 1689 C C . TYR A 1 220 ? 14.291 1.915 -8.767 1.00 97.06 220 TYR A C 1
ATOM 1691 O O . TYR A 1 220 ? 15.388 1.520 -9.167 1.00 97.06 220 TYR A O 1
ATOM 1699 N N . CYS A 1 221 ? 14.026 2.156 -7.484 1.00 96.56 221 CYS A N 1
ATOM 1700 C CA . CYS A 1 221 ? 14.972 1.965 -6.395 1.00 96.56 221 CYS A CA 1
ATOM 1701 C C . CYS A 1 221 ? 15.525 0.540 -6.311 1.00 96.56 221 CYS A C 1
ATOM 1703 O O . CYS A 1 221 ? 16.739 0.362 -6.239 1.00 96.56 221 CYS A O 1
ATOM 1705 N N . GLU A 1 222 ? 14.652 -0.467 -6.373 1.00 95.00 222 GLU A N 1
ATOM 1706 C CA . GLU A 1 222 ? 15.054 -1.878 -6.363 1.00 95.00 222 GLU A CA 1
ATOM 1707 C C . GLU A 1 222 ? 15.929 -2.245 -7.565 1.00 95.00 222 GLU A C 1
ATOM 1709 O O . GLU A 1 222 ? 16.945 -2.913 -7.404 1.00 95.00 222 GLU A O 1
ATOM 1714 N N . ARG A 1 223 ? 15.548 -1.809 -8.776 1.00 95.06 223 ARG A N 1
ATOM 1715 C CA . ARG A 1 223 ? 16.279 -2.128 -10.017 1.00 95.06 223 ARG A CA 1
ATOM 1716 C C . ARG A 1 223 ? 17.716 -1.615 -10.008 1.00 95.06 223 ARG A C 1
ATOM 1718 O O . ARG A 1 223 ? 18.574 -2.220 -10.641 1.00 95.06 223 ARG A O 1
ATOM 1725 N N . HIS A 1 224 ? 17.954 -0.496 -9.330 1.00 95.75 224 HIS A N 1
ATOM 1726 C CA . HIS A 1 224 ? 19.254 0.172 -9.286 1.00 95.75 224 HIS A CA 1
ATOM 1727 C C . HIS A 1 224 ? 19.968 -0.015 -7.944 1.00 95.75 224 HIS A C 1
ATOM 1729 O O . HIS A 1 224 ? 20.991 0.626 -7.715 1.00 95.75 224 HIS A O 1
ATOM 1735 N N . SER A 1 225 ? 19.435 -0.866 -7.058 1.00 94.75 225 SER A N 1
ATOM 1736 C CA . SER A 1 225 ? 19.992 -1.133 -5.727 1.00 94.75 225 SER A CA 1
ATOM 1737 C C . SER A 1 225 ? 20.311 0.148 -4.946 1.00 94.75 225 SER A C 1
ATOM 1739 O O . SER A 1 225 ? 21.355 0.254 -4.299 1.00 94.75 225 SER A O 1
ATOM 1741 N N . LEU A 1 226 ? 19.432 1.152 -5.040 1.00 94.81 226 LEU A N 1
ATOM 1742 C CA . LEU A 1 226 ? 19.670 2.438 -4.395 1.00 94.81 226 LEU A CA 1
ATOM 1743 C C . LEU A 1 226 ? 19.598 2.304 -2.863 1.00 94.81 226 LEU A C 1
ATOM 1745 O O . LEU A 1 226 ? 18.743 1.581 -2.344 1.00 94.81 226 LEU A O 1
ATOM 1749 N N . PRO A 1 227 ? 20.442 3.037 -2.114 1.00 92.25 227 PRO A N 1
ATOM 1750 C CA . PRO A 1 227 ? 20.362 3.088 -0.660 1.00 92.25 227 PRO A CA 1
ATOM 1751 C C . PRO A 1 227 ? 18.981 3.536 -0.153 1.00 92.25 227 PRO A C 1
ATOM 1753 O O . PRO A 1 227 ? 18.370 4.462 -0.691 1.00 92.25 227 PRO A O 1
ATOM 1756 N N . ALA A 1 228 ? 18.506 2.933 0.941 1.00 88.88 228 ALA A N 1
ATOM 1757 C CA . ALA A 1 228 ? 17.169 3.192 1.488 1.00 88.88 228 ALA A CA 1
ATOM 1758 C C . ALA A 1 228 ? 16.915 4.673 1.830 1.00 88.88 228 A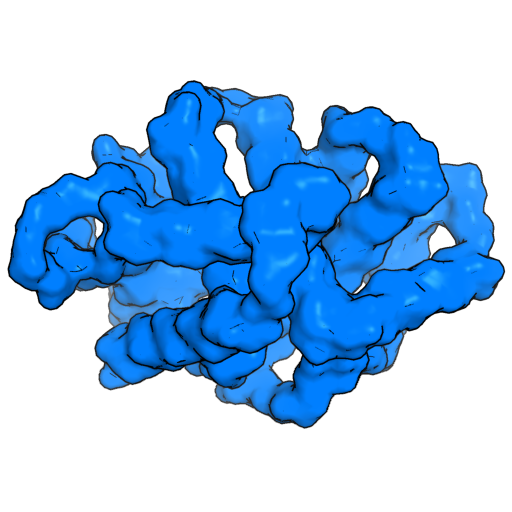LA A C 1
ATOM 1760 O O . ALA A 1 228 ? 15.812 5.174 1.634 1.00 88.88 228 ALA A O 1
ATOM 1761 N N . ASN A 1 229 ? 17.931 5.401 2.304 1.00 89.19 229 ASN A N 1
ATOM 1762 C CA . ASN A 1 229 ? 17.841 6.841 2.567 1.00 89.19 229 ASN A CA 1
ATOM 1763 C C . ASN A 1 229 ? 17.623 7.655 1.281 1.00 89.19 229 ASN A C 1
ATOM 1765 O O . ASN A 1 229 ? 16.838 8.602 1.287 1.00 89.19 229 ASN A O 1
ATOM 1769 N N . GLN A 1 230 ? 18.275 7.273 0.181 1.00 92.06 230 GLN A N 1
ATOM 1770 C CA . GLN A 1 230 ? 18.064 7.903 -1.119 1.00 92.06 230 GLN A CA 1
ATOM 1771 C C . GLN A 1 230 ? 16.657 7.599 -1.643 1.00 92.06 230 GLN A C 1
ATOM 1773 O O . GLN A 1 230 ? 15.956 8.508 -2.073 1.00 92.06 230 GLN A O 1
ATOM 1778 N N . CYS A 1 231 ? 16.198 6.352 -1.531 1.00 93.12 231 CYS A N 1
ATOM 1779 C CA . CYS A 1 231 ? 14.844 5.961 -1.927 1.00 93.12 231 CYS A CA 1
ATOM 1780 C C . CYS A 1 231 ? 13.754 6.683 -1.143 1.00 93.12 231 CYS A C 1
ATOM 1782 O O . CYS A 1 231 ? 12.811 7.209 -1.728 1.00 93.12 231 CYS A O 1
ATOM 1784 N N . ALA A 1 232 ? 13.921 6.775 0.173 1.00 90.38 232 ALA A N 1
ATOM 1785 C CA . ALA A 1 232 ? 13.024 7.519 1.039 1.00 90.38 232 ALA A CA 1
ATOM 1786 C C . ALA A 1 232 ? 12.956 9.007 0.643 1.00 90.38 232 ALA A C 1
ATOM 1788 O O . ALA A 1 232 ? 11.879 9.602 0.653 1.00 90.38 232 ALA A O 1
ATOM 1789 N N . ALA A 1 233 ? 14.084 9.606 0.240 1.00 90.56 233 ALA A N 1
ATOM 1790 C CA . ALA A 1 233 ? 14.117 10.978 -0.260 1.00 90.56 233 ALA A CA 1
ATOM 1791 C C . ALA A 1 233 ? 13.396 11.143 -1.610 1.00 90.56 233 ALA A C 1
ATOM 1793 O O . ALA A 1 233 ? 12.748 12.164 -1.816 1.00 90.56 233 ALA A O 1
ATOM 1794 N N . LEU A 1 234 ? 13.469 10.157 -2.512 1.00 92.62 234 LEU A N 1
ATOM 1795 C CA . LEU A 1 234 ? 12.750 10.184 -3.794 1.00 92.62 234 LEU A CA 1
ATOM 1796 C C . LEU A 1 234 ? 11.238 10.046 -3.597 1.00 92.62 234 LEU A C 1
ATOM 1798 O O . LEU A 1 234 ? 10.476 10.795 -4.199 1.00 92.62 234 LEU A O 1
ATOM 1802 N N . VAL A 1 235 ? 10.795 9.144 -2.716 1.00 90.00 235 VAL A N 1
ATOM 1803 C CA . VAL A 1 235 ? 9.366 8.989 -2.392 1.00 90.00 235 VAL A CA 1
ATOM 1804 C C . VAL A 1 235 ? 8.796 10.280 -1.794 1.00 90.00 235 VAL A C 1
ATOM 1806 O O . VAL A 1 235 ? 7.697 10.675 -2.162 1.00 90.00 235 VAL A O 1
ATOM 1809 N N . LYS A 1 236 ? 9.559 11.001 -0.958 1.00 86.25 236 LYS A N 1
ATOM 1810 C CA . LYS A 1 236 ? 9.153 12.313 -0.411 1.00 86.25 236 LYS A CA 1
ATOM 1811 C C . LYS A 1 236 ? 8.962 13.412 -1.466 1.00 86.25 236 LYS A C 1
ATOM 1813 O O . LYS A 1 236 ? 8.314 14.410 -1.166 1.00 86.25 236 LYS A O 1
ATOM 1818 N N . GLN A 1 237 ? 9.537 13.268 -2.661 1.00 86.56 237 GLN A N 1
ATOM 1819 C CA . GLN A 1 237 ? 9.340 14.222 -3.762 1.00 86.56 237 GLN A CA 1
ATOM 1820 C C . GLN A 1 237 ? 8.013 14.001 -4.490 1.00 86.56 237 GLN A C 1
ATOM 1822 O O . GLN A 1 237 ? 7.562 14.881 -5.221 1.00 86.56 237 GLN A O 1
ATOM 1827 N N . ILE A 1 238 ? 7.387 12.838 -4.299 1.00 82.19 238 ILE A N 1
ATOM 1828 C CA . ILE A 1 238 ? 6.037 12.601 -4.782 1.00 82.19 238 ILE A CA 1
ATOM 1829 C C . ILE A 1 238 ? 5.091 13.376 -3.862 1.00 82.19 238 ILE A C 1
ATOM 1831 O O . ILE A 1 238 ? 5.152 13.170 -2.646 1.00 82.19 238 ILE A O 1
ATOM 1835 N N . PRO A 1 239 ? 4.232 14.264 -4.402 1.00 65.88 239 PRO A N 1
ATOM 1836 C CA . PRO A 1 239 ? 3.208 14.936 -3.616 1.00 65.88 239 PRO A CA 1
ATOM 1837 C C . PRO A 1 239 ? 2.490 13.896 -2.763 1.00 65.88 239 PRO A C 1
ATOM 1839 O O . PRO A 1 239 ? 2.042 12.875 -3.289 1.00 65.88 239 PRO A O 1
ATOM 1842 N N . SER A 1 240 ? 2.488 14.103 -1.446 1.00 52.34 240 SER A N 1
ATOM 1843 C CA . SER A 1 240 ? 2.013 13.119 -0.478 1.00 52.34 240 SER A CA 1
ATOM 1844 C C . SER A 1 240 ? 0.533 12.841 -0.716 1.00 52.34 240 SER A C 1
ATOM 1846 O O . SER A 1 240 ? -0.301 13.554 -0.172 1.00 52.34 240 SER A O 1
ATOM 1848 N N . LYS A 1 241 ? 0.264 11.809 -1.523 1.00 47.06 241 LYS A N 1
ATOM 1849 C CA . LYS A 1 241 ? -1.051 11.311 -1.930 1.00 47.06 241 LYS A CA 1
ATOM 1850 C C . LYS A 1 241 ? -1.902 12.374 -2.652 1.00 47.06 241 LYS A C 1
ATOM 1852 O O . LYS A 1 241 ? -2.389 13.322 -2.047 1.00 47.06 241 LYS A O 1
ATOM 1857 N N . LEU A 1 242 ? -2.101 12.172 -3.961 1.00 38.84 242 LEU A N 1
ATOM 1858 C CA . LEU A 1 242 ? -3.461 12.306 -4.492 1.00 38.84 242 LEU A CA 1
ATOM 1859 C C . LEU A 1 242 ? -4.399 11.539 -3.551 1.00 38.84 242 LEU A C 1
ATOM 1861 O O . LEU A 1 242 ? -4.034 10.387 -3.205 1.00 38.84 242 LEU A O 1
#

pLDDT: mean 90.49, std 9.29, range [38.84, 98.5]

Foldseek 3Di:
DQVVQVVLLCQLQVVLLVPDDPCCCDPVDPSVLSVVLVVCCVQAEFEWEDDQNDTHGPDPDDDHQAYEYAHDPPHPVLVPDPAQWDWDPPDPGTYIYGHNFDWHSNVSSLVVQLNSQLRVCVVVPQDDDPQSVLLSNLVSLVRSLVSLCVLLVNVLLVLLVVVCVVLVQPDLVSQLVCLLPDDPVSLVVSLVSSPPDDTPDPSNVQVSSLSSSLSSLSSVCVVVVHDSSVSSVSNVVPDPTD

Radius of gyration: 17.47 Å; chains: 1; bounding box: 42×40×48 Å

Secondary structure (DSSP, 8-state):
-HHHHHHHHHHHHHHHHHT--GGGGSTTSTTHHHHHHHHHHHHHEEEEEEETTEEEESSSSS--SEEEEEPPTT-HHHHH-SSSEEE-TT-SSEEEEE-S----HHHHHHHHHHHHHHHHHHHTT----HHHHHHHHHHHHHHHHHHHHHHTTTHHHHHHHHHHHHH--SSHHHHHHHHHTS-HHHHHHHHHHH--PPPSSHHHHHHHHHHHHHHHHHHHHHHTT--HHHHHHHHTTS-S--